Protein AF-0000000084546342 (afdb_homodimer)

Secondary structure (DSSP, 8-state):
----EE-TT-EE-TT-EE-TT-EE-TT-EE-TT-EE-TT-EE-SS-EE-TT-EE-TT-EE-TT-EE-SS-EE-TT-EE-S-SSSS-S-----EE-TT-EE-TT-EE-TT-EEPTT-EEPTT-EE-S-B-TTEEEEETTEEEEEEHHHHHHHHHHHHH-/----EE-TT-EE-TT-EE-TT-EE-TT-EE-TT-EE-TT-EE-SS-EE-TT-EE-TT-EE-TT-EE-SS-EE-TT-EE-S-SSSS-S-----EE-TT-EEPTT-EE-TT-EEPTT-EEPTT-EE-S-B-TTEEEEETTEEEEEEHHHHHHHHHHHHH-

Organism: NCBI:txid1582439

pLDDT: mean 97.15, std 5.55, range [47.78, 99.0]

Solvent-accessible surface area (backbone atoms only — not comparable to full-atom values): 14104 Å² total; per-residue (Å²): 132,86,50,51,48,69,38,88,58,36,44,73,40,56,74,54,46,74,40,49,52,18,39,37,27,47,52,20,37,36,29,37,45,21,39,35,32,35,46,21,40,35,34,35,46,22,41,37,27,34,51,18,38,38,32,36,45,18,36,40,40,46,51,22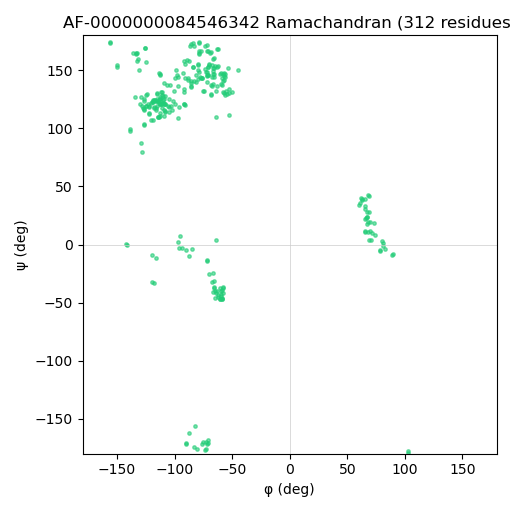,38,37,31,33,45,21,39,36,26,41,44,17,34,51,32,24,48,82,57,74,96,50,97,64,72,36,25,29,36,37,30,42,44,16,36,39,23,38,44,16,36,40,37,34,57,28,38,40,21,41,43,12,33,38,35,60,57,13,30,38,82,59,65,39,62,57,42,26,26,30,40,38,80,73,40,40,82,75,46,42,32,66,60,50,51,52,52,45,52,55,56,70,73,99,129,86,46,48,48,69,37,88,58,35,44,73,40,56,74,56,46,74,43,48,55,19,38,37,27,47,52,20,37,37,31,38,46,22,40,36,33,36,45,21,38,35,33,33,47,21,40,36,27,34,52,18,39,37,32,35,44,19,37,39,41,44,51,22,38,36,31,33,46,23,39,36,26,44,42,16,34,50,33,24,47,81,54,78,96,53,93,71,69,36,28,29,36,38,31,42,43,15,36,39,23,37,44,16,37,40,37,35,56,28,38,40,21,40,44,11,34,38,34,60,58,12,30,35,78,59,67,38,63,58,43,26,25,29,39,44,75,70,39,40,83,75,47,44,32,66,60,51,51,51,52,52,52,54,60,75,71,107

Radius of gyration: 19.4 Å; Cα contacts (8 Å, |Δi|>4): 1038; chains: 2; bounding box: 45×48×56 Å

Sequence (316 aa):
MITNFISEKAKIGQNVSIWHFTYIGDNVEIGNNVKIGSLVHIDYNVKIGENTKIEGSAYIPPLSKIGKNVFIGPAAVLTNDPYPMCDKMRGVTIEEGAIIGARAVIKAGVTIGKNSVVAMGAVVTRDVPENVVVMGMPATIRKTREEYDIKQKKWLESMITNFISEKAKIGQNVSIWHFTYIGDNVEIGNNVKIGSLVHIDYNVKIGENTKIEGSAYIPPLSKIGKNVFIGPAAVLTNDPYPMCDKMRGVTIEEGAIIGARAVIKAGVTIGKNSVVAMGAVVTRDVPENVVVMGMPATIRKTREEYDIKQKKWLES

Nearest PDB structures (foldseek):
  7s45-assembly1_A  TM=9.162E-01  e=2.908E-09  Helicobacter pullorum
  3fsb-assembly1_A  TM=6.267E-01  e=1.903E-09  Thermoanaerobacterium thermosaccharolyticum
  4ihf-assembly1_D  TM=7.955E-01  e=6.808E-07  Escherichia coli K-12
  3jqy-assembly1_A  TM=6.786E-01  e=4.333E-08  Escherichia coli
  4ihh-assembly2_E  TM=6.557E-01  e=2.489E-07  Escherichia coli K-12

InterPro domains:
  IPR001451 Hexapeptide repeat [PF00132] (10-42)
  IPR001451 Hexapeptide repeat [PF00132] (45-80)
  IPR001451 Hexapeptide repeat [PF14602] (92-126)
  IPR011004 Trimeric LpxA-like superfamily [SSF51161] (3-149)
  IPR018357 Hexapeptide transferase, conserved site [PS00101] (100-128)
  IPR050179 Transferase hexapeptide repeat [PTHR43300] (3-154)

Foldseek 3Di:
DQQEAADPQEAEEACEAAEGNEYHEHCEYAYACEYEEYLEYAYYQEYAEYPEYAYALEYFYHPEYHYYLEYHEYNEYEAFDQPPPPPHTAGEYEYALEYEEANEYEYHPEYEEHNEYEYHPEYDDHHHYHFFYWYDVPTDTDGGNVVVVVVVVVVVVD/DQQEAADPQEAEEACEAAEGNEYHEHCEYAYACEYAEYLEYAYYQEYAEYPEYAYHLEYFYHPEYHYYQEYHEYNEYEAFDQPPPDPHTAGEYEYAQEYEEANEYEHHPEYEEHNEYEYHNEYDDHHHYHFFYWHDVPTDTDGGNVVVVVVVVVVVVD

Structure (mmCIF, N/CA/C/O backbone):
data_AF-0000000084546342-model_v1
#
loop_
_entity.id
_entity.type
_entity.pdbx_description
1 polymer Acetyltransferase
#
loop_
_atom_site.group_PDB
_atom_site.id
_atom_site.type_symbol
_atom_site.label_atom_id
_atom_site.label_alt_id
_atom_site.label_comp_id
_atom_site.label_asym_id
_atom_site.label_entity_id
_atom_site.label_seq_id
_atom_site.pdbx_PDB_ins_code
_atom_site.Cartn_x
_atom_site.Cartn_y
_atom_site.Cartn_z
_atom_site.occupancy
_atom_site.B_iso_or_equiv
_atom_site.auth_seq_id
_atom_site.auth_comp_id
_atom_site.auth_asym_id
_atom_site.auth_atom_id
_atom_site.pdbx_PDB_model_num
ATOM 1 N N . MET A 1 1 ? 23.016 -11.469 -4.492 1 51.72 1 MET A N 1
ATOM 2 C CA . MET A 1 1 ? 22.328 -12.102 -3.371 1 51.72 1 MET A CA 1
ATOM 3 C C . MET A 1 1 ? 20.828 -12.234 -3.65 1 51.72 1 MET A C 1
ATOM 5 O O . MET A 1 1 ? 20.203 -11.289 -4.121 1 51.72 1 MET A O 1
ATOM 9 N N . ILE A 1 2 ? 20.328 -13.531 -3.891 1 64.56 2 ILE A N 1
ATOM 10 C CA . ILE A 1 2 ? 18.938 -13.789 -4.254 1 64.56 2 ILE A CA 1
ATOM 11 C C . ILE A 1 2 ? 18.031 -13.383 -3.105 1 64.56 2 ILE A C 1
ATOM 13 O O . ILE A 1 2 ? 18.172 -13.875 -1.984 1 64.56 2 ILE A O 1
ATOM 17 N N . THR A 1 3 ? 17.312 -12.312 -3.336 1 83.38 3 THR A N 1
ATOM 18 C CA . THR A 1 3 ? 16.484 -11.812 -2.242 1 83.38 3 THR A CA 1
ATOM 19 C C . THR A 1 3 ? 15.062 -12.344 -2.35 1 83.38 3 THR A C 1
ATOM 21 O O . THR A 1 3 ? 14.203 -12 -1.54 1 83.38 3 THR A O 1
ATOM 24 N N . ASN A 1 4 ? 14.883 -13.367 -3.424 1 92.56 4 ASN A N 1
ATOM 25 C CA . ASN A 1 4 ? 13.531 -13.875 -3.631 1 92.56 4 ASN A CA 1
ATOM 26 C C . ASN A 1 4 ? 13.477 -15.398 -3.537 1 92.56 4 ASN A C 1
ATOM 28 O O . ASN A 1 4 ? 14.508 -16.062 -3.678 1 92.56 4 ASN A O 1
ATOM 32 N N . PHE A 1 5 ? 12.336 -15.922 -3.246 1 96.38 5 PHE A N 1
ATOM 33 C CA . PHE A 1 5 ? 12.047 -17.328 -3.434 1 96.38 5 PHE A CA 1
ATOM 34 C C . PHE A 1 5 ? 11.086 -17.547 -4.594 1 96.38 5 PHE A C 1
ATOM 36 O O . PHE A 1 5 ? 9.969 -17.016 -4.582 1 96.38 5 PHE A O 1
ATOM 43 N N . ILE A 1 6 ? 11.516 -18.312 -5.602 1 97.56 6 ILE A N 1
ATOM 44 C CA . ILE A 1 6 ? 10.688 -18.656 -6.758 1 97.56 6 ILE A CA 1
ATOM 45 C C . ILE A 1 6 ? 10.688 -20.156 -6.961 1 97.56 6 ILE A C 1
ATOM 47 O O . ILE A 1 6 ? 11.727 -20.766 -7.223 1 97.56 6 ILE A O 1
ATOM 51 N N . SER A 1 7 ? 9.5 -20.734 -6.84 1 98.38 7 SER A N 1
ATOM 52 C CA . SER A 1 7 ? 9.391 -22.172 -7.012 1 98.38 7 SER A CA 1
ATOM 53 C C . SER A 1 7 ? 9.891 -22.609 -8.383 1 98.38 7 SER A C 1
ATOM 55 O O . SER A 1 7 ? 9.633 -21.938 -9.383 1 98.38 7 SER A O 1
ATOM 57 N N . GLU A 1 8 ? 10.469 -23.766 -8.461 1 98.25 8 GLU A N 1
ATOM 58 C CA . GLU A 1 8 ? 10.938 -24.328 -9.727 1 98.25 8 GLU A CA 1
ATOM 59 C C . GLU A 1 8 ? 9.773 -24.766 -10.602 1 98.25 8 GLU A C 1
ATOM 61 O O . GLU A 1 8 ? 9.938 -24.953 -11.805 1 98.25 8 GLU A O 1
ATOM 66 N N . LYS A 1 9 ? 8.641 -24.812 -9.977 1 98.75 9 LYS A N 1
ATOM 67 C CA . LYS A 1 9 ? 7.465 -25.281 -10.711 1 98.75 9 LYS A CA 1
ATOM 68 C C . LYS A 1 9 ? 6.664 -24.109 -11.273 1 98.75 9 LYS A C 1
ATOM 70 O O . LYS A 1 9 ? 5.645 -24.312 -11.945 1 98.75 9 LYS A O 1
ATOM 75 N N . ALA A 1 10 ? 7.105 -22.953 -10.969 1 98.69 10 ALA A N 1
ATOM 76 C CA . ALA A 1 10 ? 6.441 -21.766 -11.516 1 98.69 10 ALA A CA 1
ATOM 77 C C . ALA A 1 10 ? 6.809 -21.562 -12.977 1 98.69 10 ALA A C 1
ATOM 79 O O . ALA A 1 10 ? 7.918 -21.891 -13.398 1 98.69 10 ALA A O 1
ATOM 80 N N . LYS A 1 11 ? 5.871 -21.109 -13.789 1 98.88 11 LYS A N 1
ATOM 81 C CA . LYS A 1 11 ? 6.09 -20.734 -15.188 1 98.88 11 LYS A CA 1
ATOM 82 C C . LYS A 1 11 ? 6.09 -19.219 -15.352 1 98.88 11 LYS A C 1
ATOM 84 O O . LYS A 1 11 ? 5.062 -18.562 -15.156 1 98.88 11 LYS A O 1
ATOM 89 N N . ILE A 1 12 ? 7.137 -18.688 -15.797 1 98.62 12 ILE A N 1
ATOM 90 C CA . ILE A 1 12 ? 7.324 -17.234 -15.875 1 98.62 12 ILE A CA 1
ATOM 91 C C . ILE A 1 12 ? 7.445 -16.812 -17.344 1 98.62 12 ILE A C 1
ATOM 93 O O . ILE A 1 12 ? 8.281 -17.344 -18.078 1 98.62 12 ILE A O 1
ATOM 97 N N . GLY A 1 13 ? 6.641 -15.914 -17.734 1 98.81 13 GLY A N 1
ATOM 98 C CA . GLY A 1 13 ? 6.648 -15.422 -19.109 1 98.81 13 GLY A CA 1
ATOM 99 C C . GLY A 1 13 ? 7.852 -14.555 -19.422 1 98.81 13 GLY A C 1
ATOM 100 O O . GLY A 1 13 ? 8.805 -14.492 -18.641 1 98.81 13 GLY A O 1
ATOM 101 N N . GLN A 1 14 ? 7.805 -13.945 -20.609 1 98.81 14 GLN A N 1
ATOM 102 C CA . GLN A 1 14 ? 8.898 -13.109 -21.078 1 98.81 14 GLN A CA 1
ATOM 103 C C . GLN A 1 14 ? 8.844 -11.719 -20.438 1 98.81 14 GLN A C 1
ATOM 105 O O . GLN A 1 14 ? 7.758 -11.188 -20.203 1 98.81 14 GLN A O 1
ATOM 110 N N . ASN A 1 15 ? 9.969 -11.141 -20.109 1 98.75 15 ASN A N 1
ATOM 111 C CA . ASN A 1 15 ? 10.117 -9.766 -19.641 1 98.75 15 ASN A CA 1
ATOM 112 C C . ASN A 1 15 ? 9.391 -9.547 -18.328 1 98.75 15 ASN A C 1
ATOM 114 O O . ASN A 1 15 ? 8.672 -8.555 -18.156 1 98.75 15 ASN A O 1
ATOM 118 N N . VAL A 1 16 ? 9.461 -10.484 -17.5 1 98.75 16 VAL A N 1
ATOM 119 C CA . VAL A 1 16 ? 8.883 -10.367 -16.172 1 98.75 16 VAL A CA 1
ATOM 120 C C . VAL A 1 16 ? 9.93 -9.836 -15.188 1 98.75 16 VAL A C 1
ATOM 122 O O . VAL A 1 16 ? 11.086 -10.266 -15.211 1 98.75 16 VAL A O 1
ATOM 125 N N . SER A 1 17 ? 9.555 -8.82 -14.406 1 98.38 17 SER A N 1
ATOM 126 C CA . SER A 1 17 ? 10.422 -8.289 -13.359 1 98.38 17 SER A CA 1
ATOM 127 C C . SER A 1 17 ? 9.898 -8.656 -11.969 1 98.38 17 SER A C 1
ATOM 129 O O . SER A 1 17 ? 8.719 -8.43 -11.672 1 98.38 17 SER A O 1
ATOM 131 N N . ILE A 1 18 ? 10.695 -9.219 -11.133 1 97.69 18 ILE A N 1
ATOM 132 C CA . ILE A 1 18 ? 10.383 -9.586 -9.758 1 97.69 18 ILE A CA 1
ATOM 133 C C . ILE A 1 18 ? 11.391 -8.953 -8.805 1 97.69 18 ILE A C 1
ATOM 135 O O . ILE A 1 18 ? 12.578 -9.273 -8.852 1 97.69 18 ILE A O 1
ATOM 139 N N . TRP A 1 19 ? 10.844 -8.133 -7.941 1 97.19 19 TRP A N 1
ATOM 140 C CA . TRP A 1 19 ? 11.734 -7.379 -7.074 1 97.19 19 TRP A CA 1
ATOM 141 C C . TRP A 1 19 ? 12.07 -8.172 -5.816 1 97.19 19 TRP A C 1
ATOM 143 O O . TRP A 1 19 ? 11.938 -9.398 -5.793 1 97.19 19 TRP A O 1
ATOM 153 N N . HIS A 1 20 ? 12.547 -7.492 -4.801 1 95.69 20 HIS A N 1
ATOM 154 C CA . HIS A 1 20 ? 13.25 -8.125 -3.689 1 95.69 20 HIS A CA 1
ATOM 155 C C . HIS A 1 20 ? 12.273 -8.719 -2.686 1 95.69 20 HIS A C 1
ATOM 157 O O . HIS A 1 20 ? 11.195 -8.172 -2.463 1 95.69 20 HIS A O 1
ATOM 163 N N . PHE A 1 21 ? 12.68 -9.844 -2.092 1 96.94 21 PHE A N 1
ATOM 164 C CA . PHE A 1 21 ? 12.055 -10.484 -0.943 1 96.94 21 PHE A CA 1
ATOM 165 C C . PHE A 1 21 ? 10.656 -10.984 -1.298 1 96.94 21 PHE A C 1
ATOM 167 O O . PHE A 1 21 ? 9.75 -10.961 -0.46 1 96.94 21 PHE A O 1
ATOM 174 N N . THR A 1 22 ? 10.484 -11.375 -2.48 1 97.31 22 THR A N 1
ATOM 175 C CA . THR A 1 22 ? 9.195 -11.836 -2.994 1 97.31 22 THR A CA 1
ATOM 176 C C . THR A 1 22 ? 9.133 -13.359 -3.014 1 97.31 22 THR A C 1
ATOM 178 O O . THR A 1 22 ? 10.141 -14.023 -3.281 1 97.31 22 THR A O 1
ATOM 181 N N . TYR A 1 23 ? 7.98 -13.875 -2.715 1 98.44 23 TYR A N 1
ATOM 182 C CA . TYR A 1 23 ? 7.715 -15.312 -2.746 1 98.44 23 TYR A CA 1
ATOM 183 C C . TYR A 1 23 ? 6.773 -15.664 -3.891 1 98.44 23 TYR A C 1
ATOM 185 O O . TYR A 1 23 ? 5.684 -15.094 -4.004 1 98.44 23 TYR A O 1
ATOM 193 N N . ILE A 1 24 ? 7.156 -16.641 -4.746 1 98.69 24 ILE A N 1
ATOM 194 C CA . ILE A 1 24 ? 6.324 -17.219 -5.805 1 98.69 24 ILE A CA 1
ATOM 195 C C . ILE A 1 24 ? 6.246 -18.734 -5.641 1 98.69 24 ILE A C 1
ATOM 197 O O . ILE A 1 24 ? 7.258 -19.422 -5.762 1 98.69 24 ILE A O 1
ATOM 201 N N . GLY A 1 25 ? 5.086 -19.172 -5.453 1 98.75 25 GLY A N 1
ATOM 202 C CA . GLY A 1 25 ? 4.902 -20.562 -5.07 1 98.75 25 GLY A CA 1
ATOM 203 C C . GLY A 1 25 ? 4.746 -21.484 -6.262 1 98.75 25 GLY A C 1
ATOM 204 O O . GLY A 1 25 ? 4.938 -21.078 -7.406 1 98.75 25 GLY A O 1
ATOM 205 N N . ASP A 1 26 ? 4.387 -22.75 -5.98 1 98.81 26 ASP A N 1
ATOM 206 C CA . ASP A 1 26 ? 4.305 -23.828 -6.973 1 98.81 26 ASP A CA 1
ATOM 207 C C . ASP A 1 26 ? 3.158 -23.578 -7.949 1 98.81 26 ASP A C 1
ATOM 209 O O . ASP A 1 26 ? 2.072 -23.156 -7.551 1 98.81 26 ASP A O 1
ATOM 213 N N . ASN A 1 27 ? 3.426 -23.812 -9.203 1 98.81 27 ASN A N 1
ATOM 214 C CA . ASN A 1 27 ? 2.42 -23.859 -10.258 1 98.81 27 ASN A CA 1
ATOM 215 C C . ASN A 1 27 ? 1.789 -22.484 -10.477 1 98.81 27 ASN A C 1
ATOM 217 O O . ASN A 1 27 ? 0.608 -22.391 -10.82 1 98.81 27 ASN A O 1
ATOM 221 N N . VAL A 1 28 ? 2.504 -21.484 -10.086 1 98.88 28 VAL A N 1
ATOM 222 C CA . VAL A 1 28 ? 2.121 -20.141 -10.461 1 98.88 28 VAL A CA 1
ATOM 223 C C . VAL A 1 28 ? 2.449 -19.891 -11.938 1 98.88 28 VAL A C 1
ATOM 225 O O . VAL A 1 28 ? 3.512 -20.297 -12.414 1 98.88 28 VAL A O 1
ATOM 228 N N . GLU A 1 29 ? 1.549 -19.359 -12.688 1 98.94 29 GLU A N 1
ATOM 229 C CA . GLU A 1 29 ? 1.763 -18.969 -14.078 1 98.94 29 GLU A CA 1
ATOM 230 C C . GLU A 1 29 ? 1.715 -17.453 -14.234 1 98.94 29 GLU A C 1
ATOM 232 O O . GLU A 1 29 ? 0.695 -16.828 -13.938 1 98.94 29 GLU A O 1
ATOM 237 N N . ILE A 1 30 ? 2.752 -16.875 -14.711 1 98.94 30 ILE A N 1
ATOM 238 C CA . ILE A 1 30 ? 2.865 -15.438 -14.891 1 98.94 30 ILE A CA 1
ATOM 239 C C . ILE A 1 30 ? 3.049 -15.109 -16.375 1 98.94 30 ILE A C 1
ATOM 241 O O . ILE A 1 30 ? 3.973 -15.609 -17.016 1 98.94 30 ILE A O 1
ATOM 245 N N . GLY A 1 31 ? 2.203 -14.289 -16.891 1 98.94 31 GLY A N 1
ATOM 246 C CA . GLY A 1 31 ? 2.268 -13.906 -18.297 1 98.94 31 GLY A CA 1
ATOM 247 C C . GLY A 1 31 ? 3.408 -12.953 -18.594 1 98.94 31 GLY A C 1
ATOM 248 O O . GLY A 1 31 ? 4.215 -12.641 -17.719 1 98.94 31 GLY A O 1
ATOM 249 N N . ASN A 1 32 ? 3.43 -12.531 -19.906 1 98.88 32 ASN A N 1
ATOM 250 C CA . ASN A 1 32 ? 4.504 -11.656 -20.359 1 98.88 32 ASN A CA 1
ATOM 251 C C . ASN A 1 32 ? 4.379 -10.25 -19.781 1 98.88 32 ASN A C 1
ATOM 253 O O . ASN A 1 32 ? 3.27 -9.781 -19.516 1 98.88 32 ASN A O 1
ATOM 257 N N . ASN A 1 33 ? 5.488 -9.609 -19.516 1 98.88 33 ASN A N 1
ATOM 258 C CA . ASN A 1 33 ? 5.566 -8.188 -19.172 1 98.88 33 ASN 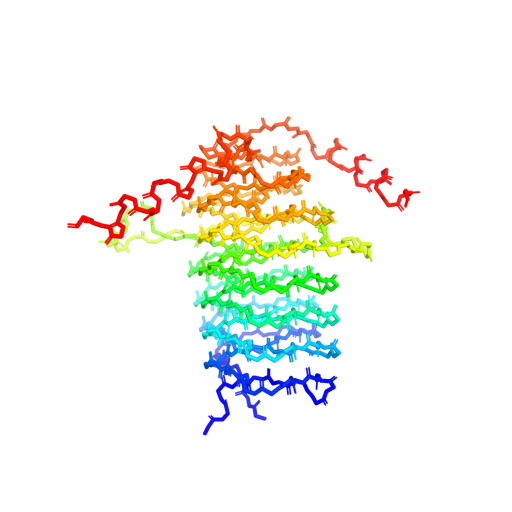A CA 1
ATOM 259 C C . ASN A 1 33 ? 4.914 -7.898 -17.828 1 98.88 33 ASN A C 1
ATOM 261 O O . ASN A 1 33 ? 4.285 -6.852 -17.656 1 98.88 33 ASN A O 1
ATOM 265 N N . VAL A 1 34 ? 4.914 -8.859 -16.969 1 98.88 34 VAL A N 1
ATOM 266 C CA . VAL A 1 34 ? 4.371 -8.656 -15.625 1 98.88 34 VAL A CA 1
ATOM 267 C C . VAL A 1 34 ? 5.453 -8.07 -14.719 1 98.88 34 VAL A C 1
ATOM 269 O O . VAL A 1 34 ? 6.621 -8.453 -14.805 1 98.88 34 VAL A O 1
ATOM 272 N N . LYS A 1 35 ? 5.137 -7.098 -13.914 1 98.69 35 LYS A N 1
ATOM 273 C CA . LYS A 1 35 ? 6.02 -6.516 -12.906 1 98.69 35 LYS A CA 1
ATOM 274 C C . LYS A 1 35 ? 5.52 -6.82 -11.492 1 98.69 35 LYS A C 1
ATOM 276 O O . LYS A 1 35 ? 4.371 -6.527 -11.156 1 98.69 35 LYS A O 1
ATOM 281 N N . ILE A 1 36 ? 6.367 -7.395 -10.68 1 98.75 36 ILE A N 1
ATOM 282 C CA . ILE A 1 36 ? 6.039 -7.746 -9.297 1 98.75 36 ILE A CA 1
ATOM 283 C C . ILE A 1 36 ? 6.984 -7.016 -8.344 1 98.75 36 ILE A C 1
ATOM 285 O O . ILE A 1 36 ? 8.203 -7.168 -8.43 1 98.75 36 ILE A O 1
ATOM 289 N N . GLY A 1 37 ? 6.406 -6.246 -7.445 1 98.12 37 GLY A N 1
ATOM 290 C CA . GLY A 1 37 ? 7.191 -5.438 -6.527 1 98.12 37 GLY A CA 1
ATOM 291 C C . GLY A 1 37 ? 7.82 -6.246 -5.41 1 98.12 37 GLY A C 1
ATOM 292 O O . GLY A 1 37 ? 7.848 -7.477 -5.465 1 98.12 37 GLY A O 1
ATOM 293 N N . SER A 1 38 ? 8.383 -5.551 -4.406 1 97.62 38 SER A N 1
ATOM 294 C CA . SER A 1 38 ? 9.062 -6.18 -3.281 1 97.62 38 SER A CA 1
ATOM 295 C C . SER A 1 38 ? 8.062 -6.699 -2.252 1 97.62 38 SER A C 1
ATOM 297 O O . SER A 1 38 ? 6.996 -6.113 -2.066 1 97.62 38 SER A O 1
ATOM 299 N N . LEU A 1 39 ? 8.492 -7.789 -1.605 1 98.06 39 LEU A N 1
ATOM 300 C CA . LEU A 1 39 ? 7.781 -8.305 -0.441 1 98.06 39 LEU A CA 1
ATOM 301 C C . LEU A 1 39 ? 6.395 -8.805 -0.827 1 98.06 39 LEU A C 1
ATOM 303 O O . LEU A 1 39 ? 5.477 -8.805 -0.002 1 98.06 39 LEU A O 1
ATOM 307 N N . VAL A 1 40 ? 6.195 -9.133 -2.07 1 98.69 40 VAL A N 1
ATOM 308 C CA . VAL A 1 40 ? 4.93 -9.703 -2.527 1 98.69 40 VAL A CA 1
ATOM 309 C C . VAL A 1 40 ? 4.898 -11.195 -2.234 1 98.69 40 VAL A C 1
ATOM 311 O O . VAL A 1 40 ? 5.922 -11.883 -2.352 1 98.69 40 VAL A O 1
ATOM 314 N N . HIS A 1 41 ? 3.773 -11.664 -1.813 1 98.94 41 HIS A N 1
ATOM 315 C CA . HIS A 1 41 ? 3.539 -13.086 -1.641 1 98.94 41 HIS A CA 1
ATOM 316 C C . HIS A 1 41 ? 2.508 -13.602 -2.641 1 98.94 41 HIS A C 1
ATOM 318 O O . HIS A 1 41 ? 1.337 -13.227 -2.582 1 98.94 41 HIS A O 1
ATOM 324 N N . ILE A 1 42 ? 2.9 -14.445 -3.576 1 98.88 42 ILE A N 1
ATOM 325 C CA . ILE A 1 42 ? 2.023 -15.141 -4.508 1 98.88 42 ILE A CA 1
ATOM 326 C C . ILE A 1 42 ? 2.059 -16.641 -4.227 1 98.88 42 ILE A C 1
ATOM 328 O O . ILE A 1 42 ? 3.059 -17.312 -4.504 1 98.88 42 ILE A O 1
ATOM 332 N N . ASP A 1 43 ? 1.005 -17.125 -3.727 1 98.69 43 ASP A N 1
ATOM 333 C CA . ASP A 1 43 ? 0.977 -18.516 -3.295 1 98.69 43 ASP A CA 1
ATOM 334 C C . ASP A 1 43 ? 0.758 -19.453 -4.48 1 98.69 43 ASP A C 1
ATOM 336 O O . ASP A 1 43 ? 0.773 -19.031 -5.633 1 98.69 43 ASP A O 1
ATOM 340 N N . TYR A 1 44 ? 0.62 -20.75 -4.246 1 98.56 44 TYR A N 1
ATOM 341 C CA . TYR A 1 44 ? 0.602 -21.75 -5.305 1 98.56 44 TYR A CA 1
ATOM 342 C C . TYR A 1 44 ? -0.679 -21.656 -6.125 1 98.56 44 TYR A C 1
ATOM 344 O O . TYR A 1 44 ? -1.696 -21.156 -5.645 1 98.56 44 TYR A O 1
ATOM 352 N N . ASN A 1 45 ? -0.63 -22.094 -7.348 1 98.75 45 ASN A N 1
ATOM 353 C CA . ASN A 1 45 ? -1.769 -22.25 -8.242 1 98.75 45 ASN A CA 1
ATOM 354 C C . ASN A 1 45 ? -2.453 -20.922 -8.539 1 98.75 45 ASN A C 1
ATOM 356 O O . ASN A 1 45 ? -3.682 -20.844 -8.539 1 98.75 45 ASN A O 1
ATOM 360 N N . VAL A 1 46 ? -1.703 -19.891 -8.688 1 98.88 46 VAL A N 1
ATOM 361 C CA . VAL A 1 46 ? -2.188 -18.562 -9.078 1 98.88 46 VAL A CA 1
ATOM 362 C C . VAL A 1 46 ? -1.854 -18.297 -10.547 1 98.88 46 VAL A C 1
ATOM 364 O O . VAL A 1 46 ? -0.777 -18.672 -11.016 1 98.88 46 VAL A O 1
ATOM 367 N N . LYS A 1 47 ? -2.73 -17.766 -11.281 1 98.94 47 LYS A N 1
ATOM 368 C CA . LYS A 1 47 ? -2.504 -17.328 -12.656 1 98.94 47 LYS A CA 1
ATOM 369 C C . LYS A 1 47 ? -2.555 -15.812 -12.766 1 98.94 47 LYS A C 1
ATOM 371 O O . LYS A 1 47 ? -3.498 -15.18 -12.281 1 98.94 47 LYS A O 1
ATOM 376 N N . ILE A 1 48 ? -1.591 -15.234 -13.406 1 98.94 48 ILE A N 1
ATOM 377 C CA . ILE A 1 48 ? -1.494 -13.789 -13.594 1 98.94 48 ILE A CA 1
ATOM 378 C C . ILE A 1 48 ? -1.337 -13.477 -15.086 1 98.94 48 ILE A C 1
ATOM 380 O O . ILE A 1 48 ? -0.404 -13.953 -15.727 1 98.94 48 ILE A O 1
ATOM 384 N N . GLY A 1 49 ? -2.18 -12.664 -15.594 1 98.94 49 GLY A N 1
ATOM 385 C CA . GLY A 1 49 ? -2.166 -12.328 -17.016 1 98.94 49 GLY A CA 1
ATOM 386 C C . GLY A 1 49 ? -1.1 -11.312 -17.375 1 98.94 49 GLY A C 1
ATOM 387 O O . GLY A 1 49 ? -0.556 -10.633 -16.5 1 98.94 49 GLY A O 1
ATOM 388 N N . GLU A 1 50 ? -0.865 -11.188 -18.688 1 98.88 50 GLU A N 1
ATOM 389 C CA . GLU A 1 50 ? 0.207 -10.344 -19.203 1 98.88 50 GLU A CA 1
ATOM 390 C C . GLU A 1 50 ? -0.05 -8.867 -18.891 1 98.88 50 GLU A C 1
ATOM 392 O O . GLU A 1 50 ? -1.198 -8.461 -18.719 1 98.88 50 GLU A O 1
ATOM 397 N N . ASN A 1 51 ? 1.013 -8.102 -18.797 1 98.81 51 ASN A N 1
ATOM 398 C CA . ASN A 1 51 ? 1.002 -6.648 -18.641 1 98.81 51 ASN A CA 1
ATOM 399 C C . ASN A 1 51 ? 0.427 -6.234 -17.281 1 98.81 51 ASN A C 1
ATOM 401 O O . ASN A 1 51 ? -0.033 -5.102 -17.125 1 98.81 51 ASN A O 1
ATOM 405 N N . THR A 1 52 ? 0.371 -7.113 -16.375 1 98.81 52 THR A N 1
ATOM 406 C CA . THR A 1 52 ? -0.158 -6.844 -15.039 1 98.81 52 THR A CA 1
ATOM 407 C C . THR A 1 52 ? 0.943 -6.34 -14.117 1 98.81 52 THR A C 1
ATOM 409 O O . THR A 1 52 ? 2.105 -6.727 -14.25 1 98.81 52 THR A O 1
ATOM 412 N N . LYS A 1 53 ? 0.566 -5.391 -13.289 1 98.81 53 LYS A N 1
ATOM 413 C CA . LYS A 1 53 ? 1.481 -4.855 -12.281 1 98.81 53 LYS A CA 1
ATOM 414 C C . LYS A 1 53 ? 0.976 -5.133 -10.875 1 98.81 53 LYS A C 1
ATOM 416 O O . LYS A 1 53 ? -0.155 -4.777 -10.531 1 98.81 53 LYS A O 1
ATOM 421 N N . ILE A 1 54 ? 1.824 -5.793 -10.047 1 98.88 54 ILE A N 1
ATOM 422 C CA . ILE A 1 54 ? 1.521 -6.062 -8.641 1 98.88 54 ILE A CA 1
ATOM 423 C C . ILE A 1 54 ? 2.516 -5.328 -7.746 1 98.88 54 ILE A C 1
ATOM 425 O O . ILE A 1 54 ? 3.713 -5.625 -7.762 1 98.88 54 ILE A O 1
ATOM 429 N N . GLU A 1 55 ? 2.025 -4.43 -6.961 1 98.56 55 GLU A N 1
ATOM 430 C CA . GLU A 1 55 ? 2.893 -3.555 -6.176 1 98.56 55 GLU A CA 1
ATOM 431 C C . GLU A 1 55 ? 3.281 -4.207 -4.855 1 98.56 55 GLU A C 1
ATOM 433 O O . GLU A 1 55 ? 2.771 -5.277 -4.512 1 98.56 55 GLU A O 1
ATOM 438 N N . GLY A 1 56 ? 4.191 -3.555 -4.16 1 98.44 56 GLY A N 1
ATOM 439 C CA . GLY A 1 56 ? 4.879 -4.117 -3.01 1 98.44 56 GLY A CA 1
ATOM 440 C C . GLY A 1 56 ? 3.938 -4.57 -1.912 1 98.44 56 GLY A C 1
ATOM 441 O O . GLY A 1 56 ? 2.936 -3.91 -1.634 1 98.44 56 GLY A O 1
ATOM 442 N N . SER A 1 57 ? 4.309 -5.738 -1.282 1 98.69 57 SER A N 1
ATOM 443 C CA . SER A 1 57 ? 3.705 -6.258 -0.059 1 98.69 57 SER A CA 1
ATOM 444 C C . SER A 1 57 ? 2.293 -6.773 -0.314 1 98.69 57 SER A C 1
ATOM 446 O O . SER A 1 57 ? 1.535 -7.016 0.627 1 98.69 57 SER A O 1
ATOM 448 N N . ALA A 1 58 ? 1.856 -6.887 -1.556 1 98.88 58 ALA A N 1
ATOM 449 C CA . ALA A 1 58 ? 0.564 -7.5 -1.847 1 98.88 58 ALA A CA 1
ATOM 450 C C . ALA A 1 58 ? 0.574 -8.984 -1.502 1 98.88 58 ALA A C 1
ATOM 452 O O . ALA A 1 58 ? 1.631 -9.625 -1.503 1 98.88 58 ALA A O 1
ATOM 453 N N . TYR A 1 59 ? -0.594 -9.484 -1.168 1 98.94 59 TYR A N 1
ATOM 454 C CA . TYR A 1 59 ? -0.757 -10.898 -0.846 1 98.94 59 TYR A CA 1
ATOM 455 C C . TYR A 1 59 ? -1.797 -11.547 -1.75 1 98.94 59 TYR A C 1
ATOM 457 O O . TYR A 1 59 ? -2.965 -11.148 -1.747 1 98.94 59 TYR A O 1
ATOM 465 N N . ILE A 1 60 ? -1.393 -12.586 -2.496 1 98.94 60 ILE A N 1
ATOM 466 C CA . ILE A 1 60 ? -2.258 -13.312 -3.422 1 98.94 60 ILE A CA 1
ATOM 467 C C . ILE A 1 60 ? -2.328 -14.781 -3.021 1 98.94 60 ILE A C 1
ATOM 469 O O . ILE A 1 60 ? -1.376 -15.539 -3.238 1 98.94 60 ILE A O 1
ATOM 473 N N . PRO A 1 61 ? -3.424 -15.227 -2.479 1 98.38 61 PRO A N 1
ATOM 474 C CA . PRO A 1 61 ? -3.549 -16.594 -1.982 1 98.38 61 PRO A CA 1
ATOM 475 C C . PRO A 1 61 ? -3.783 -17.609 -3.102 1 98.38 61 PRO A C 1
ATOM 477 O O . PRO A 1 61 ? -3.998 -17.234 -4.254 1 98.38 61 PRO A O 1
ATOM 480 N N . PRO A 1 62 ? -3.771 -18.875 -2.73 1 98 62 PRO A N 1
ATOM 481 C CA . PRO A 1 62 ? -3.945 -19.922 -3.736 1 98 62 PRO A CA 1
ATOM 482 C C . PRO A 1 62 ? -5.25 -19.781 -4.516 1 98 62 PRO A C 1
ATOM 484 O O . PRO A 1 62 ? -6.262 -19.344 -3.959 1 98 62 PRO A O 1
ATOM 487 N N . LEU A 1 63 ? -5.164 -20.156 -5.809 1 98.06 63 LEU A N 1
ATOM 488 C CA . LEU A 1 63 ? -6.312 -20.359 -6.684 1 98.06 63 LEU A CA 1
ATOM 489 C C . LEU A 1 63 ? -6.812 -19.016 -7.23 1 98.06 63 LEU A C 1
ATOM 491 O O . LEU A 1 63 ? -7.809 -18.984 -7.957 1 98.06 63 LEU A O 1
ATOM 495 N N . SER A 1 64 ? -6.199 -17.938 -6.906 1 98.81 64 SER A N 1
ATOM 496 C CA . SER A 1 64 ? -6.555 -16.641 -7.453 1 98.81 64 SER A CA 1
ATOM 497 C C . SER A 1 64 ? -6.281 -16.578 -8.953 1 98.81 64 SER A C 1
ATOM 499 O O . SER A 1 64 ? -5.336 -17.203 -9.445 1 98.81 64 SER A O 1
ATOM 501 N N . LYS A 1 65 ? -7.113 -15.891 -9.648 1 98.94 65 LYS A N 1
ATOM 502 C CA . LYS A 1 65 ? -6.969 -15.625 -11.078 1 98.94 65 LYS A CA 1
ATOM 503 C C . LYS A 1 65 ? -6.949 -14.133 -11.367 1 98.94 65 LYS A C 1
ATOM 505 O O . LYS A 1 65 ? -7.965 -13.445 -11.211 1 98.94 65 LYS A O 1
ATOM 510 N N . ILE A 1 66 ? -5.871 -13.672 -11.805 1 98.94 66 ILE A N 1
ATOM 511 C CA . ILE A 1 66 ? -5.688 -12.266 -12.125 1 98.94 66 ILE A CA 1
ATOM 512 C C . ILE A 1 66 ? -5.566 -12.094 -13.641 1 98.94 66 ILE A C 1
ATOM 514 O O . ILE A 1 66 ? -4.699 -12.703 -14.273 1 98.94 66 ILE A O 1
ATOM 518 N N . GLY A 1 67 ? -6.414 -11.328 -14.227 1 98.88 67 GLY A N 1
ATOM 519 C CA . GLY A 1 67 ? -6.453 -11.133 -15.664 1 98.88 67 GLY A CA 1
ATOM 520 C C . GLY A 1 67 ? -5.301 -10.289 -16.188 1 98.88 67 GLY A C 1
ATOM 521 O O . GLY A 1 67 ? -4.305 -10.094 -15.484 1 98.88 67 GLY A O 1
ATOM 522 N N . LYS A 1 68 ? -5.387 -9.898 -17.484 1 98.88 68 LYS A N 1
ATOM 523 C CA . LYS A 1 68 ? -4.367 -9.078 -18.125 1 98.88 68 LYS A CA 1
ATOM 524 C C . LYS A 1 68 ? -4.598 -7.598 -17.828 1 98.88 68 LYS A C 1
ATOM 526 O O . LYS A 1 68 ? -5.73 -7.172 -17.594 1 98.88 68 LYS A O 1
ATOM 531 N N . ASN A 1 69 ? -3.49 -6.84 -17.859 1 98.75 69 ASN A N 1
ATOM 532 C CA . ASN A 1 69 ? -3.555 -5.391 -17.734 1 98.75 69 ASN A CA 1
ATOM 533 C C . ASN A 1 69 ? -4.172 -4.977 -16.406 1 98.75 69 ASN A C 1
ATOM 535 O O . ASN A 1 69 ? -4.945 -4.016 -16.344 1 98.75 69 ASN A O 1
ATOM 539 N N . VAL A 1 70 ? -3.928 -5.723 -15.383 1 98.88 70 VAL A N 1
ATOM 540 C CA . VAL A 1 70 ? -4.465 -5.453 -14.047 1 98.88 70 VAL A CA 1
ATOM 541 C C . VAL A 1 70 ? -3.424 -4.711 -13.211 1 98.88 70 VAL A C 1
ATOM 543 O O . VAL A 1 70 ? -2.219 -4.891 -13.406 1 98.88 70 VAL A O 1
ATOM 546 N N . PHE A 1 71 ? -3.9 -3.867 -12.43 1 98.88 71 PHE A N 1
ATOM 547 C CA . PHE A 1 71 ? -3.064 -3.236 -11.414 1 98.88 71 PHE A CA 1
ATOM 548 C C . PHE A 1 71 ? -3.498 -3.66 -10.016 1 98.88 71 PHE A C 1
ATOM 550 O O . PHE A 1 71 ? -4.676 -3.553 -9.664 1 98.88 71 PHE A O 1
ATOM 557 N N . ILE A 1 72 ? -2.594 -4.148 -9.211 1 98.94 72 ILE A N 1
ATOM 558 C CA . ILE A 1 72 ? -2.816 -4.418 -7.793 1 98.94 72 ILE A CA 1
ATOM 559 C C . ILE A 1 72 ? -1.918 -3.52 -6.945 1 98.94 72 ILE A C 1
ATOM 561 O O . ILE A 1 72 ? -0.691 -3.641 -6.984 1 98.94 72 ILE A O 1
ATOM 565 N N . GLY A 1 73 ? -2.537 -2.66 -6.188 1 98.81 73 GLY A N 1
ATOM 566 C CA . GLY A 1 73 ? -1.802 -1.652 -5.441 1 98.81 73 GLY A CA 1
ATOM 567 C C . GLY A 1 73 ? -1.036 -2.225 -4.262 1 98.81 73 GLY A C 1
ATOM 568 O O . GLY A 1 73 ? -1.187 -3.402 -3.932 1 98.81 73 GLY A O 1
ATOM 569 N N . PRO A 1 74 ? -0.198 -1.358 -3.633 1 98.81 74 PRO A N 1
ATOM 570 C CA . PRO A 1 74 ? 0.645 -1.848 -2.539 1 98.81 74 PRO A CA 1
ATOM 571 C C . PRO A 1 74 ? -0.168 -2.35 -1.348 1 98.81 74 PRO A C 1
ATOM 573 O O . PRO A 1 74 ? -1.187 -1.748 -0.994 1 98.81 74 PRO A O 1
ATOM 576 N N . ALA A 1 75 ? 0.276 -3.537 -0.798 1 98.88 75 ALA A N 1
ATOM 577 C CA . ALA A 1 75 ? -0.226 -4.117 0.444 1 98.88 75 ALA A CA 1
ATOM 578 C C . ALA A 1 75 ? -1.688 -4.527 0.305 1 98.88 75 ALA A C 1
ATOM 580 O O . ALA A 1 75 ? -2.385 -4.723 1.305 1 98.88 75 ALA A O 1
ATOM 581 N N . ALA A 1 76 ? -2.281 -4.531 -0.951 1 98.94 76 ALA A N 1
ATOM 582 C CA . ALA A 1 76 ? -3.59 -5.148 -1.14 1 98.94 76 ALA A CA 1
ATOM 583 C C . ALA A 1 76 ? -3.555 -6.629 -0.773 1 98.94 76 ALA A C 1
ATOM 585 O O . ALA A 1 76 ? -2.535 -7.301 -0.961 1 98.94 76 ALA A O 1
ATOM 586 N N . VAL A 1 77 ? -4.691 -7.109 -0.264 1 98.94 77 VAL A N 1
ATOM 587 C CA . VAL A 1 77 ? -4.766 -8.492 0.19 1 98.94 77 VAL A CA 1
ATOM 588 C C . VAL A 1 77 ? -5.996 -9.172 -0.408 1 98.94 77 VAL A C 1
ATOM 590 O O . VAL A 1 77 ? -7.121 -8.703 -0.223 1 98.94 77 VAL A O 1
ATOM 593 N N . LEU A 1 78 ? -5.801 -10.227 -1.142 1 98.88 78 LEU A N 1
ATOM 594 C CA . LEU A 1 78 ? -6.887 -11.133 -1.509 1 98.88 78 LEU A CA 1
ATOM 595 C C . LEU A 1 78 ? -7.016 -12.266 -0.498 1 98.88 78 LEU A C 1
ATOM 597 O O . LEU A 1 78 ? -6.082 -12.539 0.259 1 98.88 78 LEU A O 1
ATOM 601 N N . THR A 1 79 ? -8.195 -12.898 -0.414 1 97.94 79 THR A N 1
ATOM 602 C CA . THR A 1 79 ? -8.398 -14.031 0.473 1 97.94 79 THR A CA 1
ATOM 603 C C . THR A 1 79 ? -8.93 -15.234 -0.304 1 97.94 79 THR A C 1
ATOM 605 O O . THR A 1 79 ? -9.258 -15.117 -1.488 1 97.94 79 THR A O 1
ATOM 608 N N . ASN A 1 80 ? -8.938 -16.406 0.378 1 97 80 ASN A N 1
ATOM 609 C CA . ASN A 1 80 ? -9.383 -17.578 -0.366 1 97 80 ASN A CA 1
ATOM 610 C C . ASN A 1 80 ? -10.203 -18.516 0.51 1 97 80 ASN A C 1
ATOM 612 O O . ASN A 1 80 ? -10.578 -19.594 0.076 1 97 80 ASN A O 1
ATOM 616 N N . ASP A 1 81 ? -10.406 -18.156 1.787 1 94.44 81 ASP A N 1
ATOM 617 C CA . ASP A 1 81 ? -11.242 -18.906 2.723 1 94.44 81 ASP A CA 1
ATOM 618 C C . ASP A 1 81 ? -12.289 -18 3.367 1 94.44 81 ASP A C 1
ATOM 620 O O . ASP A 1 81 ? -11.984 -17.25 4.305 1 94.44 81 ASP A O 1
ATOM 624 N N . PRO A 1 82 ? -13.523 -18.125 2.889 1 88.44 82 PRO A N 1
ATOM 625 C CA . PRO A 1 82 ? -14.539 -17.234 3.453 1 88.44 82 PRO A CA 1
ATOM 626 C C . PRO A 1 82 ? -14.883 -17.578 4.902 1 88.44 82 PRO A C 1
ATOM 628 O O . PRO A 1 82 ? -15.414 -16.734 5.629 1 88.44 82 PRO A O 1
ATOM 631 N N . TYR A 1 83 ? -14.672 -18.812 5.242 1 92.88 83 TYR A N 1
ATOM 632 C CA . TYR A 1 83 ? -14.828 -19.297 6.613 1 92.88 83 TYR A CA 1
ATOM 633 C C . TYR A 1 83 ? -13.586 -20.047 7.074 1 92.88 83 TYR A C 1
ATOM 635 O O . TYR A 1 83 ? -13.547 -21.266 7.043 1 92.88 83 TYR A O 1
ATOM 643 N N . PRO A 1 84 ? -12.617 -19.297 7.453 1 89.94 84 PRO A N 1
ATOM 644 C CA . PRO A 1 84 ? -11.312 -19.891 7.746 1 89.94 84 PRO A CA 1
ATOM 645 C C . PRO A 1 84 ? -11.43 -21.156 8.594 1 89.94 84 PRO A C 1
ATOM 647 O O . PRO A 1 84 ? -12.281 -21.234 9.484 1 89.94 84 PRO A O 1
ATOM 650 N N . MET A 1 85 ? -10.453 -21.953 8.328 1 87.5 85 MET A N 1
ATOM 651 C CA . MET A 1 85 ? -10.289 -23.281 8.914 1 87.5 85 MET A CA 1
ATOM 652 C C . MET A 1 85 ? -11.352 -24.25 8.391 1 87.5 85 MET A C 1
ATOM 654 O O . MET A 1 85 ? -11.703 -25.219 9.062 1 87.5 85 MET A O 1
ATOM 658 N N . CYS A 1 86 ? -11.867 -23.656 7.164 1 78.5 86 CYS A N 1
ATOM 659 C CA . CYS A 1 86 ? -12.688 -24.609 6.422 1 78.5 86 CYS A CA 1
ATOM 660 C C . CYS A 1 86 ? -11.898 -25.234 5.277 1 78.5 86 CYS A C 1
ATOM 662 O O . CYS A 1 86 ? -10.891 -24.688 4.836 1 78.5 86 CYS A O 1
ATOM 664 N N . ASP A 1 87 ? -11.766 -26.469 4.926 1 79.12 87 ASP A N 1
ATOM 665 C CA . ASP A 1 87 ? -11.008 -27.219 3.926 1 79.12 87 ASP A CA 1
ATOM 666 C C . ASP A 1 87 ? -11.438 -26.844 2.512 1 79.12 87 ASP A C 1
ATOM 668 O O . ASP A 1 87 ? -10.898 -27.359 1.532 1 79.12 87 ASP A O 1
ATOM 672 N N . LYS A 1 88 ? -12.367 -25.828 2.469 1 90.12 88 LYS A N 1
ATOM 673 C CA . LYS A 1 88 ? -12.852 -25.453 1.142 1 90.12 88 LYS A CA 1
ATOM 674 C C . LYS A 1 88 ? -12.398 -24.047 0.766 1 90.12 88 LYS A C 1
ATOM 676 O O . LYS A 1 88 ? -12.891 -23.062 1.318 1 90.12 88 LYS A O 1
ATOM 681 N N . MET A 1 89 ? -11.516 -23.969 -0.194 1 94.81 89 MET A N 1
ATOM 682 C CA . MET A 1 89 ? -10.938 -22.688 -0.598 1 94.81 89 MET A CA 1
ATOM 683 C C . MET A 1 89 ? -11.453 -22.266 -1.968 1 94.81 89 MET A C 1
ATOM 685 O O . MET A 1 89 ? -11.727 -23.109 -2.82 1 94.81 89 MET A O 1
ATOM 689 N N . ARG A 1 90 ? -11.734 -20.984 -2.08 1 95.94 90 ARG A N 1
ATOM 690 C CA . ARG A 1 90 ? -12.086 -20.359 -3.352 1 95.94 90 ARG A CA 1
ATOM 691 C C . ARG A 1 90 ? -11.242 -19.125 -3.609 1 95.94 90 ARG A C 1
ATOM 693 O O . ARG A 1 90 ? -11.242 -18.188 -2.801 1 95.94 90 ARG A O 1
ATOM 700 N N . GLY A 1 91 ? -10.609 -19.062 -4.742 1 97.62 91 GLY A N 1
ATOM 701 C CA . GLY A 1 91 ? -9.773 -17.906 -5.07 1 97.62 91 GLY A CA 1
ATOM 702 C C . GLY A 1 91 ? -10.578 -16.703 -5.527 1 97.62 91 GLY A C 1
ATOM 703 O O . GLY A 1 91 ? -11.766 -16.812 -5.82 1 97.62 91 GLY A O 1
ATOM 704 N N . VAL A 1 92 ? -9.992 -15.562 -5.527 1 98.75 92 VAL A N 1
ATOM 705 C CA . VAL A 1 92 ? -10.531 -14.312 -6.055 1 98.75 92 VAL A CA 1
ATOM 706 C C . VAL A 1 92 ? -10.242 -14.211 -7.551 1 98.75 92 VAL A C 1
ATOM 708 O O . VAL A 1 92 ? -9.172 -14.633 -8.008 1 98.75 92 VAL A O 1
ATOM 711 N N . THR A 1 93 ? -11.188 -13.719 -8.281 1 98.94 93 THR A N 1
ATOM 712 C CA . THR A 1 93 ? -10.977 -13.438 -9.695 1 98.94 93 THR A CA 1
ATOM 713 C C . THR A 1 93 ? -10.953 -11.93 -9.953 1 98.94 93 THR A C 1
ATOM 715 O O . THR A 1 93 ? -11.891 -11.219 -9.586 1 98.94 93 THR A O 1
ATOM 718 N N . ILE A 1 94 ? -9.875 -11.43 -10.5 1 99 94 ILE A N 1
ATOM 719 C CA . ILE A 1 94 ? -9.75 -10.047 -10.953 1 99 94 ILE A CA 1
ATOM 720 C C . ILE A 1 94 ? -9.711 -10 -12.477 1 99 94 ILE A C 1
ATOM 722 O O . ILE A 1 94 ? -8.758 -10.5 -13.094 1 99 94 ILE A O 1
ATOM 726 N N . GLU A 1 95 ? -10.695 -9.391 -13.086 1 98.94 95 GLU A N 1
ATOM 727 C CA . GLU A 1 95 ? -10.805 -9.43 -14.539 1 98.94 95 GLU A CA 1
ATOM 728 C C . GLU A 1 95 ? -9.953 -8.352 -15.195 1 98.94 95 GLU A C 1
ATOM 730 O O . GLU A 1 95 ? -9.422 -7.473 -14.508 1 98.94 95 GLU A O 1
ATOM 735 N N . GLU A 1 96 ? -9.922 -8.453 -16.484 1 98.88 96 GLU A N 1
ATOM 736 C CA . GLU A 1 96 ? -9.023 -7.648 -17.312 1 98.88 96 GLU A CA 1
ATOM 737 C C . GLU A 1 96 ? -9.219 -6.16 -17.047 1 98.88 96 GLU A C 1
ATOM 739 O O . GLU A 1 96 ? -10.344 -5.672 -16.984 1 98.88 96 GLU A O 1
ATOM 744 N N . GLY A 1 97 ? -8.109 -5.492 -16.859 1 98.69 97 GLY A N 1
ATOM 745 C CA . GLY A 1 97 ? -8.117 -4.039 -16.797 1 98.69 97 GLY A CA 1
ATOM 746 C C . GLY A 1 97 ? -8.539 -3.5 -15.438 1 98.69 97 GLY A C 1
ATOM 747 O O . GLY A 1 97 ? -8.602 -2.285 -15.242 1 98.69 97 GLY A O 1
ATOM 748 N N . ALA A 1 98 ? -8.867 -4.324 -14.508 1 98.94 98 ALA A N 1
ATOM 749 C CA . ALA A 1 98 ? -9.305 -3.873 -13.188 1 98.94 98 ALA A CA 1
ATOM 750 C C . ALA A 1 98 ? -8.148 -3.279 -12.398 1 98.94 98 ALA A C 1
ATOM 752 O O . ALA A 1 98 ? -6.984 -3.619 -12.633 1 98.94 98 ALA A O 1
ATOM 753 N N . ILE A 1 99 ? -8.469 -2.375 -11.492 1 98.88 99 ILE A N 1
ATOM 754 C CA . ILE A 1 99 ? -7.523 -1.726 -10.594 1 98.88 99 ILE A CA 1
ATOM 755 C C . ILE A 1 99 ? -7.91 -2.01 -9.141 1 98.88 99 ILE A C 1
ATOM 757 O O . ILE A 1 99 ? -9.047 -1.752 -8.734 1 98.88 99 ILE A O 1
ATOM 761 N N . ILE A 1 100 ? -6.992 -2.602 -8.391 1 98.94 100 ILE A N 1
ATOM 762 C CA . ILE A 1 100 ? -7.172 -2.811 -6.961 1 98.94 100 ILE A CA 1
ATOM 763 C C . ILE A 1 100 ? -6.316 -1.815 -6.184 1 98.94 100 ILE A C 1
ATOM 765 O O . ILE A 1 100 ? -5.086 -1.861 -6.25 1 98.94 100 ILE A O 1
ATOM 769 N N . GLY A 1 101 ? -6.961 -0.915 -5.473 1 98.81 101 GLY A N 1
ATOM 770 C CA . GLY A 1 101 ? -6.262 0.145 -4.762 1 98.81 101 GLY A CA 1
ATOM 771 C C . GLY A 1 101 ? -5.438 -0.363 -3.596 1 98.81 101 GLY A C 1
ATOM 772 O O . GLY A 1 101 ? -5.609 -1.502 -3.156 1 98.81 101 GLY A O 1
ATOM 773 N N . ALA A 1 102 ? -4.562 0.521 -3.105 1 98.75 102 ALA A N 1
ATOM 774 C CA . ALA A 1 102 ? -3.66 0.194 -2.002 1 98.75 102 ALA A CA 1
ATOM 775 C C . ALA A 1 102 ? -4.441 -0.264 -0.773 1 98.75 102 ALA A C 1
ATOM 777 O O . ALA A 1 102 ? -5.445 0.352 -0.402 1 98.75 102 ALA A O 1
ATOM 778 N N . ARG A 1 103 ? -3.977 -1.47 -0.209 1 98.56 103 ARG A N 1
ATOM 779 C CA . ARG A 1 103 ? -4.449 -2.018 1.058 1 98.56 103 ARG A CA 1
ATOM 780 C C . ARG A 1 103 ? -5.918 -2.416 0.969 1 98.56 103 ARG A C 1
ATOM 782 O O . ARG A 1 103 ? -6.598 -2.529 1.99 1 98.56 103 ARG A O 1
ATOM 789 N N . ALA A 1 104 ? -6.492 -2.461 -0.189 1 98.88 104 ALA A N 1
ATOM 790 C CA . ALA A 1 104 ? -7.828 -3.039 -0.325 1 98.88 104 ALA A CA 1
ATOM 791 C C . ALA A 1 104 ? -7.828 -4.516 0.058 1 98.88 104 ALA A C 1
ATOM 793 O O . ALA A 1 104 ? -6.793 -5.184 -0.02 1 98.88 104 ALA A O 1
ATOM 794 N N . VAL A 1 105 ? -8.969 -4.996 0.487 1 98.88 105 VAL A N 1
ATOM 795 C CA . VAL A 1 105 ? -9.141 -6.402 0.84 1 98.88 105 VAL A CA 1
ATOM 796 C C . VAL A 1 105 ? -10.305 -6.992 0.048 1 98.88 105 VAL A C 1
ATOM 798 O O . VAL A 1 105 ? -11.391 -6.406 0 1 98.88 105 VAL A O 1
ATOM 801 N N . ILE A 1 106 ? -10.078 -8.078 -0.587 1 98.94 106 ILE A N 1
ATOM 802 C CA . ILE A 1 106 ? -11.102 -8.727 -1.389 1 98.94 106 ILE A CA 1
ATOM 803 C C . ILE A 1 106 ? -11.453 -10.086 -0.777 1 98.94 106 ILE A C 1
ATOM 805 O O . ILE A 1 106 ? -10.57 -10.922 -0.557 1 98.94 106 ILE A O 1
ATOM 809 N N . LYS A 1 107 ? -12.719 -10.32 -0.595 1 98.62 107 LYS A N 1
ATOM 810 C CA . LYS A 1 107 ? -13.211 -11.555 0.02 1 98.62 107 LYS A CA 1
ATOM 811 C C . LYS A 1 107 ? -13.047 -12.742 -0.922 1 98.62 107 LYS A C 1
ATOM 813 O O . LYS A 1 107 ? -13.219 -12.609 -2.135 1 98.62 107 LYS A O 1
ATOM 818 N N . ALA A 1 108 ? -12.836 -13.883 -0.308 1 98.25 108 ALA A N 1
ATOM 819 C CA . ALA A 1 108 ? -12.742 -15.141 -1.042 1 98.25 108 ALA A CA 1
ATOM 820 C C . ALA A 1 108 ? -13.953 -15.336 -1.952 1 98.25 108 ALA A C 1
ATOM 822 O O . ALA A 1 108 ? -15.094 -15.109 -1.541 1 98.25 108 ALA A O 1
ATOM 823 N N . GLY A 1 109 ? -13.641 -15.719 -3.176 1 98.12 109 GLY A N 1
ATOM 824 C CA . GLY A 1 109 ? -14.711 -16.078 -4.094 1 98.12 109 GLY A CA 1
ATOM 825 C C . GLY A 1 109 ? -15.25 -14.898 -4.879 1 98.12 109 GLY A C 1
ATOM 826 O O . GLY A 1 109 ? -16.047 -15.07 -5.805 1 98.12 109 GLY A O 1
ATOM 827 N N . VAL A 1 110 ? -14.906 -13.703 -4.609 1 98.81 110 VAL A N 1
ATOM 828 C CA . VAL A 1 110 ? -15.414 -12.492 -5.238 1 98.81 110 VAL A CA 1
ATOM 829 C C . VAL A 1 110 ? -14.773 -12.305 -6.609 1 98.81 110 VAL A C 1
ATOM 831 O O . VAL A 1 110 ? -13.594 -12.617 -6.793 1 98.81 110 VAL A O 1
ATOM 834 N N . THR A 1 111 ? -15.539 -11.828 -7.516 1 98.94 111 THR A N 1
ATOM 835 C CA . THR A 1 111 ? -15.055 -11.414 -8.828 1 98.94 111 THR A CA 1
ATOM 836 C C . THR A 1 111 ? -15.086 -9.898 -8.969 1 98.94 111 THR A C 1
ATOM 838 O O . THR A 1 111 ? -16.109 -9.266 -8.695 1 98.94 111 THR A O 1
ATOM 841 N N . ILE A 1 112 ? -13.938 -9.32 -9.305 1 99 112 ILE A N 1
ATOM 842 C CA . ILE A 1 112 ? -13.883 -7.918 -9.695 1 99 112 ILE A CA 1
ATOM 843 C C . ILE A 1 112 ? -14.023 -7.797 -11.211 1 99 112 ILE A C 1
ATOM 845 O O . ILE A 1 112 ? -13.18 -8.305 -11.961 1 99 112 ILE A O 1
ATOM 849 N N . GLY A 1 113 ? -15.023 -7.094 -11.656 1 98.94 113 GLY A N 1
ATOM 850 C CA . GLY A 1 113 ? -15.359 -7.039 -13.07 1 98.94 113 GLY A CA 1
ATOM 851 C C . GLY A 1 113 ? -14.367 -6.246 -13.891 1 98.94 113 GLY A C 1
ATOM 852 O O . GLY A 1 113 ? -13.617 -5.43 -13.352 1 98.94 113 GLY A O 1
ATOM 853 N N . LYS A 1 114 ? -14.508 -6.43 -15.219 1 98.88 114 LYS A N 1
ATOM 854 C CA . LYS A 1 114 ? -13.609 -5.809 -16.188 1 98.88 114 LYS A CA 1
ATOM 855 C C . LYS A 1 114 ? -13.555 -4.293 -15.992 1 98.88 114 LYS A C 1
ATOM 857 O O . LYS A 1 114 ? -14.594 -3.646 -15.82 1 98.88 114 LYS A O 1
ATOM 862 N N . ASN A 1 115 ? -12.344 -3.734 -15.906 1 98.81 115 ASN A N 1
ATOM 863 C CA . ASN A 1 115 ? -12.055 -2.305 -15.883 1 98.81 115 ASN A CA 1
ATOM 864 C C . ASN A 1 115 ? -12.539 -1.649 -14.594 1 98.81 115 ASN A C 1
ATOM 866 O O . ASN A 1 115 ? -12.492 -0.426 -14.461 1 98.81 115 ASN A O 1
ATOM 870 N N . SER A 1 116 ? -13.031 -2.391 -13.711 1 98.94 116 SER A N 1
ATOM 871 C CA . SER A 1 116 ? -13.547 -1.784 -12.492 1 98.94 116 SER A CA 1
ATOM 872 C C . SER A 1 116 ? -12.422 -1.442 -11.523 1 98.94 116 SER A C 1
ATOM 874 O O . SER A 1 116 ? -11.336 -2.025 -11.594 1 98.94 116 SER A O 1
ATOM 876 N N . VAL A 1 117 ? -12.758 -0.445 -10.68 1 98.88 117 VAL A N 1
ATOM 877 C CA . VAL A 1 117 ? -11.766 0.097 -9.758 1 98.88 117 VAL A CA 1
ATOM 878 C C . VAL A 1 117 ? -12.219 -0.118 -8.32 1 98.88 117 VAL A C 1
ATOM 880 O O . VAL A 1 117 ? -13.344 0.244 -7.957 1 98.88 117 VAL A O 1
ATOM 883 N N . VAL A 1 118 ? -11.406 -0.777 -7.539 1 98.94 118 VAL A N 1
ATOM 884 C CA . VAL A 1 118 ? -11.57 -0.829 -6.09 1 98.94 118 VAL A CA 1
ATOM 885 C C . VAL A 1 118 ? -10.688 0.231 -5.434 1 98.94 118 VAL A C 1
ATOM 887 O O . VAL A 1 118 ? -9.461 0.195 -5.562 1 98.94 118 VAL A O 1
ATOM 890 N N . ALA A 1 119 ? -11.266 1.159 -4.758 1 98.62 119 ALA A N 1
ATOM 891 C CA . ALA A 1 119 ? -10.523 2.262 -4.152 1 98.62 119 ALA A CA 1
ATOM 892 C C . ALA A 1 119 ? -9.609 1.761 -3.031 1 98.62 119 ALA A C 1
ATOM 894 O O . ALA A 1 119 ? -9.82 0.667 -2.5 1 98.62 119 ALA A O 1
ATOM 895 N N . MET A 1 120 ? -8.602 2.602 -2.717 1 98.62 120 MET A N 1
ATOM 896 C CA . MET A 1 120 ? -7.668 2.246 -1.65 1 98.62 120 MET A CA 1
ATOM 897 C C . MET A 1 120 ? -8.406 2.031 -0.333 1 98.62 120 MET A C 1
ATOM 899 O O . MET A 1 120 ? -9.367 2.742 -0.031 1 98.62 120 MET A O 1
ATOM 903 N N . GLY A 1 121 ? -7.973 0.957 0.365 1 98.62 121 GLY A N 1
ATOM 904 C CA . GLY A 1 121 ? -8.492 0.676 1.692 1 98.62 121 GLY A CA 1
ATOM 905 C C . GLY A 1 121 ? -9.859 0.021 1.668 1 98.62 121 GLY A C 1
ATOM 906 O O . GLY A 1 121 ? -10.391 -0.359 2.715 1 98.62 121 GLY A O 1
ATOM 907 N N . ALA A 1 122 ? -10.492 -0.13 0.539 1 98.69 122 ALA A N 1
ATOM 908 C CA . ALA A 1 122 ? -11.844 -0.674 0.449 1 98.69 122 ALA A CA 1
ATOM 909 C C . ALA A 1 122 ? -11.875 -2.145 0.854 1 98.69 122 ALA A C 1
ATOM 911 O O . ALA A 1 122 ? -10.875 -2.855 0.699 1 98.69 122 ALA A O 1
ATOM 912 N N . VAL A 1 123 ? -12.992 -2.576 1.403 1 98.81 123 VAL A N 1
ATOM 913 C CA . VAL A 1 123 ? -13.25 -3.979 1.719 1 98.81 123 VAL A CA 1
ATOM 914 C C . VAL A 1 123 ? -14.391 -4.504 0.853 1 98.81 123 VAL A C 1
ATOM 916 O O . VAL A 1 123 ? -15.547 -4.125 1.042 1 98.81 123 VAL A O 1
ATOM 919 N N . VAL A 1 124 ? -14.086 -5.363 -0.071 1 98.88 124 VAL A N 1
ATOM 920 C CA . VAL A 1 124 ? -15.047 -5.859 -1.046 1 98.88 124 VAL A CA 1
ATOM 921 C C . VAL A 1 124 ? -15.555 -7.238 -0.616 1 98.88 124 VAL A C 1
ATOM 923 O O . VAL A 1 124 ? -14.781 -8.195 -0.551 1 98.88 124 VAL A O 1
ATOM 926 N N . THR A 1 125 ? -16.875 -7.348 -0.418 1 98.56 125 THR A N 1
ATOM 927 C CA . THR A 1 125 ? -17.438 -8.586 0.122 1 98.56 125 THR A CA 1
ATOM 928 C C . THR A 1 125 ? -18.359 -9.25 -0.889 1 98.56 125 THR A C 1
ATOM 930 O O . THR A 1 125 ? -18.859 -10.352 -0.654 1 98.56 125 THR A O 1
ATOM 933 N N . ARG A 1 126 ? -18.688 -8.516 -1.958 1 98.62 126 ARG A N 1
ATOM 934 C CA . ARG A 1 126 ? -19.531 -9.055 -3.023 1 98.62 126 ARG A CA 1
ATOM 935 C C . ARG A 1 126 ? -18.938 -8.742 -4.395 1 98.62 126 ARG A C 1
ATOM 937 O O . ARG A 1 126 ? -18.109 -7.836 -4.531 1 98.62 126 ARG A O 1
ATOM 944 N N . ASP A 1 127 ? -19.422 -9.445 -5.367 1 98.94 127 ASP A N 1
ATOM 945 C CA . ASP A 1 127 ? -18.953 -9.25 -6.734 1 98.94 127 ASP A CA 1
ATOM 946 C C . ASP A 1 127 ? -19.125 -7.801 -7.176 1 98.94 127 ASP A C 1
ATOM 948 O O . ASP A 1 127 ? -20.125 -7.164 -6.84 1 98.94 127 ASP A O 1
ATOM 952 N N . VAL A 1 128 ? -18.188 -7.328 -7.961 1 98.94 128 VAL A N 1
ATOM 953 C CA . VAL A 1 128 ? -18.219 -5.98 -8.523 1 98.94 128 VAL A CA 1
ATOM 954 C C . VAL A 1 128 ? -18.484 -6.055 -10.031 1 98.94 128 VAL A C 1
ATOM 956 O O . VAL A 1 128 ? -17.734 -6.695 -10.766 1 98.94 128 VAL A O 1
ATOM 959 N N . PRO A 1 129 ? -19.547 -5.438 -10.484 1 98.94 129 PRO A N 1
ATOM 960 C CA . PRO A 1 129 ? -19.781 -5.434 -11.93 1 98.94 129 PRO A CA 1
ATOM 961 C C . PRO A 1 129 ? -18.672 -4.715 -12.703 1 98.94 129 PRO A C 1
ATOM 963 O O . PRO A 1 129 ? -17.828 -4.055 -12.094 1 98.94 129 PRO A O 1
ATOM 966 N N . GLU A 1 130 ? -18.75 -4.922 -13.992 1 98.88 130 GLU A N 1
ATOM 967 C CA . GLU A 1 130 ? -17.734 -4.273 -14.828 1 98.88 130 GLU A CA 1
ATOM 968 C C . GLU A 1 130 ? -17.969 -2.766 -14.898 1 98.88 130 GLU A C 1
ATOM 970 O O . GLU A 1 130 ? -19.094 -2.295 -14.758 1 98.88 130 GLU A O 1
ATOM 975 N N . ASN A 1 131 ? -16.906 -2.033 -14.977 1 98.88 131 ASN A N 1
ATOM 976 C CA . ASN A 1 131 ? -16.891 -0.617 -15.328 1 98.88 131 ASN A CA 1
ATOM 977 C C . ASN A 1 131 ? -17.516 0.236 -14.227 1 98.88 131 ASN A C 1
ATOM 979 O O . ASN A 1 131 ? -18.25 1.181 -14.508 1 98.88 131 ASN A O 1
ATOM 983 N N . VAL A 1 132 ? -17.188 -0.11 -13.031 1 98.94 132 VAL A N 1
ATOM 984 C CA . VAL A 1 132 ? -17.625 0.706 -11.914 1 98.94 132 VAL A CA 1
ATOM 985 C C . VAL A 1 132 ? -16.469 0.97 -10.961 1 98.94 132 VAL A C 1
ATOM 987 O O . VAL A 1 132 ? -15.391 0.373 -11.102 1 98.94 132 VAL A O 1
ATOM 990 N N . VAL A 1 133 ? -16.656 1.943 -10.094 1 98.81 133 VAL A N 1
ATOM 991 C CA . VAL A 1 133 ? -15.742 2.229 -9 1 98.81 133 VAL A CA 1
ATOM 992 C C . VAL A 1 133 ? -16.422 1.93 -7.66 1 98.81 133 VAL A C 1
ATOM 994 O O . VAL A 1 133 ? -17.5 2.443 -7.379 1 98.81 133 VAL A O 1
ATOM 997 N N . VAL A 1 134 ? -15.773 1.076 -6.852 1 98.88 134 VAL A N 1
ATOM 998 C CA . VAL A 1 134 ? -16.328 0.791 -5.535 1 98.88 134 VAL A CA 1
ATOM 999 C C . VAL A 1 134 ? -15.398 1.334 -4.449 1 98.88 134 VAL A C 1
ATOM 1001 O O . VAL A 1 134 ? -14.18 1.388 -4.637 1 98.88 134 VAL A O 1
ATOM 1004 N N . MET A 1 135 ? -15.984 1.751 -3.355 1 98.31 135 MET A N 1
ATOM 1005 C CA . MET A 1 135 ? -15.25 2.322 -2.234 1 98.31 135 MET A CA 1
ATOM 1006 C C . MET A 1 135 ? -15.961 2.037 -0.915 1 98.31 135 MET A C 1
ATOM 1008 O O . MET A 1 135 ? -17.172 1.784 -0.896 1 98.31 135 MET A O 1
ATOM 1012 N N . GLY A 1 136 ? -15.094 2.002 0.137 1 97 136 GLY A N 1
ATOM 1013 C CA . GLY A 1 136 ? -15.68 1.893 1.465 1 97 136 GLY A CA 1
ATOM 1014 C C . GLY A 1 136 ? -15.594 0.492 2.043 1 97 136 GLY A C 1
ATOM 1015 O O . GLY A 1 136 ? -14.977 -0.395 1.442 1 97 136 GLY A O 1
ATOM 1016 N N . MET A 1 137 ? -16.172 0.355 3.34 1 96.88 137 MET A N 1
ATOM 1017 C CA . MET A 1 137 ? -16.188 -0.89 4.102 1 96.88 137 MET A CA 1
ATOM 1018 C C . MET A 1 137 ? -1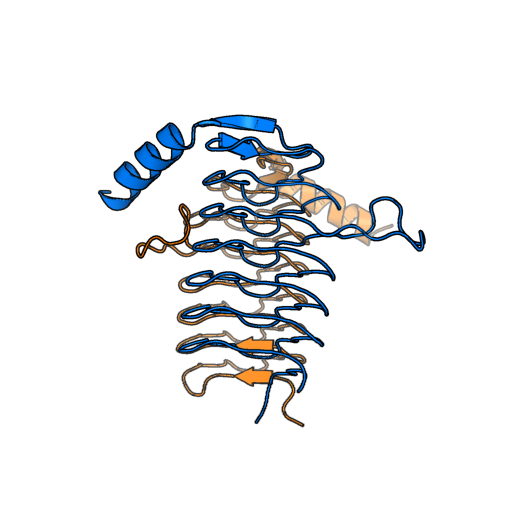7.547 -1.076 4.789 1 96.88 137 MET A C 1
ATOM 1020 O O . MET A 1 137 ? -17.797 -0.468 5.832 1 96.88 137 MET A O 1
ATOM 1024 N N . PRO A 1 138 ? -18.438 -1.838 4.285 1 97.38 138 PRO A N 1
ATOM 1025 C CA . PRO A 1 138 ? -18.266 -2.6 3.045 1 97.38 138 PRO A CA 1
ATOM 1026 C C . PRO A 1 138 ? -18.266 -1.713 1.802 1 97.38 138 PRO A C 1
ATOM 1028 O O . PRO A 1 138 ? -18.859 -0.63 1.814 1 97.38 138 PRO A O 1
ATOM 1031 N N . ALA A 1 139 ? -17.609 -2.168 0.774 1 98.38 139 ALA A N 1
ATOM 1032 C CA . ALA A 1 139 ? -17.5 -1.377 -0.449 1 98.38 139 ALA A CA 1
ATOM 1033 C C . ALA A 1 139 ? -18.828 -1.321 -1.192 1 98.38 139 ALA A C 1
ATOM 1035 O O . ALA A 1 139 ? -19.547 -2.32 -1.271 1 98.38 139 ALA A O 1
ATOM 1036 N N . THR A 1 140 ? -19.125 -0.156 -1.707 1 98.31 140 THR A N 1
ATOM 1037 C CA . THR A 1 140 ? -20.297 0.052 -2.549 1 98.31 140 THR A CA 1
ATOM 1038 C C . THR A 1 140 ? -19.938 0.838 -3.805 1 98.31 140 THR A C 1
ATOM 1040 O O . THR A 1 140 ? -18.906 1.517 -3.84 1 98.31 140 THR A O 1
ATOM 1043 N N . ILE A 1 141 ? -20.797 0.681 -4.824 1 98.62 141 ILE A N 1
ATOM 1044 C CA . ILE A 1 141 ? -20.562 1.405 -6.07 1 98.62 141 ILE A CA 1
ATOM 1045 C C . ILE A 1 141 ? -20.766 2.902 -5.84 1 98.62 141 ILE A C 1
ATOM 1047 O O . ILE A 1 141 ? -21.797 3.328 -5.316 1 98.62 141 ILE A O 1
ATOM 1051 N N . ARG A 1 142 ? -19.781 3.684 -6.258 1 98.12 142 ARG A N 1
ATOM 1052 C CA . ARG A 1 142 ? -19.875 5.117 -6.012 1 98.12 142 ARG A CA 1
ATOM 1053 C C . ARG A 1 142 ? -19.875 5.898 -7.32 1 98.12 142 ARG A C 1
ATOM 1055 O O . ARG A 1 142 ? -20.469 6.98 -7.406 1 98.12 142 ARG A O 1
ATOM 1062 N N . LYS A 1 143 ? -19.203 5.426 -8.344 1 97.75 143 LYS A N 1
ATOM 1063 C CA . LYS A 1 143 ? -19.156 6.09 -9.641 1 97.75 143 LYS A CA 1
ATOM 1064 C C . LYS A 1 143 ? -18.844 5.098 -10.758 1 97.75 143 LYS A C 1
ATOM 1066 O O . LYS A 1 143 ? -18.625 3.914 -10.492 1 97.75 143 LYS A O 1
ATOM 1071 N N . THR A 1 144 ? -18.922 5.645 -12 1 98.5 144 THR A N 1
ATOM 1072 C CA . THR A 1 144 ? -18.609 4.812 -13.156 1 98.5 144 THR A CA 1
ATOM 1073 C C . THR A 1 144 ? -17.125 4.883 -13.5 1 98.5 144 THR A C 1
ATOM 1075 O O . THR A 1 144 ? -16.438 5.816 -13.086 1 98.5 144 THR A O 1
ATOM 1078 N N . ARG A 1 145 ? -16.672 3.896 -14.203 1 98.44 145 ARG A N 1
ATOM 1079 C CA . ARG A 1 145 ? -15.312 3.924 -14.719 1 98.44 145 ARG A CA 1
ATOM 1080 C C . ARG A 1 145 ? -15.094 5.145 -15.609 1 98.44 145 ARG A C 1
ATOM 1082 O O . ARG A 1 145 ? -14.008 5.73 -15.609 1 98.44 145 ARG A O 1
ATOM 1089 N N . GLU A 1 146 ? -16.141 5.465 -16.344 1 98.25 146 GLU A N 1
ATOM 1090 C CA . GLU A 1 146 ? -16.047 6.641 -17.203 1 98.25 146 GLU A CA 1
ATOM 1091 C C . GLU A 1 146 ? -15.75 7.898 -16.391 1 98.25 146 GLU A C 1
ATOM 1093 O O . GLU A 1 146 ? -14.914 8.711 -16.781 1 98.25 146 GLU A O 1
ATOM 1098 N N . GLU A 1 147 ? -16.438 8.062 -15.359 1 98.19 147 GLU A N 1
ATOM 1099 C CA . GLU A 1 147 ? -16.203 9.195 -14.477 1 98.19 147 GLU A CA 1
ATOM 1100 C C . GLU A 1 147 ? -14.781 9.188 -13.93 1 98.19 147 GLU A C 1
ATOM 1102 O O . GLU A 1 147 ? -14.141 10.234 -13.82 1 98.19 147 GLU A O 1
ATOM 1107 N N . TYR A 1 148 ? -14.344 8.062 -13.609 1 97.5 148 TYR A N 1
ATOM 1108 C CA . TYR A 1 148 ? -12.977 7.871 -13.148 1 97.5 148 TYR A CA 1
ATOM 1109 C C . TYR A 1 148 ? -11.977 8.305 -14.219 1 97.5 148 TYR A C 1
ATOM 1111 O O . TYR A 1 148 ? -11.023 9.031 -13.93 1 97.5 148 TYR A O 1
ATOM 1119 N N . ASP A 1 149 ? -12.219 7.883 -15.391 1 96.81 149 ASP A N 1
ATOM 1120 C CA . ASP A 1 149 ? -11.312 8.164 -16.5 1 96.81 149 ASP A CA 1
ATOM 1121 C C . ASP A 1 149 ? -11.273 9.656 -16.812 1 96.81 149 ASP A C 1
ATOM 1123 O O . ASP A 1 149 ? -10.219 10.195 -17.172 1 96.81 149 ASP A O 1
ATOM 1127 N N . ILE A 1 150 ? -12.383 10.273 -16.688 1 96.94 150 ILE A N 1
ATOM 1128 C CA . ILE A 1 150 ? -12.469 11.711 -16.891 1 96.94 150 ILE A CA 1
ATOM 1129 C C . ILE A 1 150 ? -11.609 12.438 -15.852 1 96.94 150 ILE A C 1
ATOM 1131 O O . ILE A 1 150 ? -10.844 13.344 -16.188 1 96.94 150 ILE A O 1
ATOM 1135 N N . LYS A 1 151 ? -11.734 11.992 -14.609 1 95.44 151 LYS A N 1
ATOM 1136 C CA . LYS A 1 151 ? -10.945 12.602 -13.539 1 95.44 151 LYS A CA 1
ATOM 1137 C C . LYS A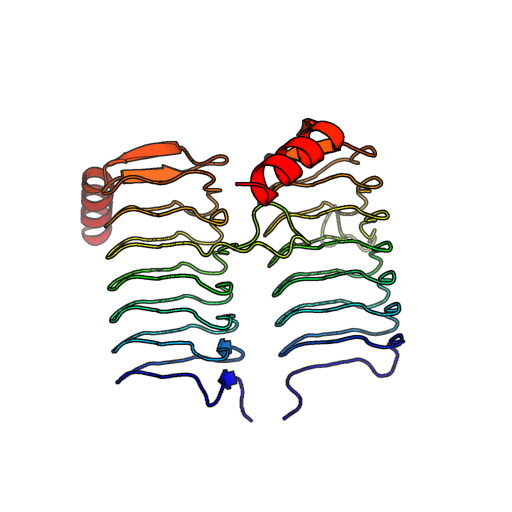 1 151 ? -9.453 12.352 -13.75 1 95.44 151 LYS A C 1
ATOM 1139 O O . LYS A 1 151 ? -8.633 13.234 -13.5 1 95.44 151 LYS A O 1
ATOM 1144 N N . GLN A 1 152 ? -9.102 11.203 -14.164 1 95.38 152 GLN A N 1
ATOM 1145 C CA . GLN A 1 152 ? -7.711 10.859 -14.461 1 95.38 152 GLN A CA 1
ATOM 1146 C C . GLN A 1 152 ? -7.141 11.758 -15.555 1 95.38 152 GLN A C 1
ATOM 1148 O O . GLN A 1 152 ? -6.012 12.234 -15.445 1 95.38 152 GLN A O 1
ATOM 1153 N N . LYS A 1 153 ? -7.945 11.953 -16.594 1 94.75 153 LYS A N 1
ATOM 1154 C CA . LYS A 1 153 ? -7.512 12.805 -17.688 1 94.75 153 LYS A CA 1
ATOM 1155 C C . LYS A 1 153 ? -7.281 14.242 -17.219 1 94.75 153 LYS A C 1
ATOM 1157 O O . LYS A 1 153 ? -6.285 14.867 -17.578 1 94.75 153 LYS A O 1
ATOM 1162 N N . LYS A 1 154 ? -8.172 14.781 -16.406 1 94.44 154 LYS A N 1
ATOM 1163 C CA . LYS A 1 154 ? -8.031 16.125 -15.859 1 94.44 154 LYS A CA 1
ATOM 1164 C C . LYS A 1 154 ? -6.766 16.25 -15.008 1 94.44 154 LYS A C 1
ATOM 1166 O O . LYS A 1 154 ? -6.055 17.25 -15.078 1 94.44 154 LYS A O 1
ATOM 1171 N N . TRP A 1 155 ? -6.477 15.164 -14.273 1 92.69 155 TRP A N 1
ATOM 1172 C CA . TRP A 1 155 ? -5.293 15.125 -13.422 1 92.69 155 TRP A CA 1
ATOM 1173 C C . TRP A 1 155 ? -4.02 15.148 -14.258 1 92.69 155 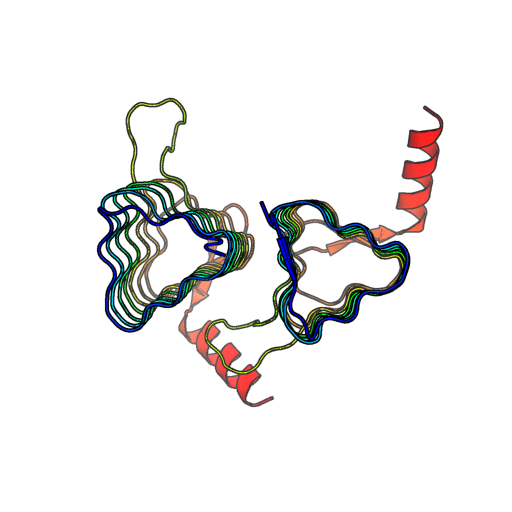TRP A C 1
ATOM 1175 O O . TRP A 1 155 ? -3.08 15.891 -13.961 1 92.69 155 TRP A O 1
ATOM 1185 N N . LEU A 1 156 ? -4.004 14.461 -15.312 1 92.5 156 LEU A N 1
ATOM 1186 C CA . LEU A 1 156 ? -2.84 14.344 -16.188 1 92.5 156 LEU A CA 1
ATOM 1187 C C . LEU A 1 156 ? -2.537 15.672 -16.859 1 92.5 156 LEU A C 1
ATOM 1189 O O . LEU A 1 156 ? -1.378 15.984 -17.141 1 92.5 156 LEU A O 1
ATOM 1193 N N . GLU A 1 157 ? -3.543 16.375 -17.094 1 92.62 157 GLU A N 1
ATOM 1194 C CA . GLU A 1 157 ? -3.41 17.641 -17.812 1 92.62 157 GLU A CA 1
ATOM 1195 C C . GLU A 1 157 ? -3.111 18.797 -16.844 1 92.62 157 GLU A C 1
ATOM 1197 O O . GLU A 1 157 ? -2.785 19.906 -17.281 1 92.62 157 GLU A O 1
ATOM 1202 N N . SER A 1 158 ? -3.197 18.609 -15.539 1 87.12 158 SER A N 1
ATOM 1203 C CA . SER A 1 158 ? -2.975 19.656 -14.547 1 87.12 158 SER A CA 1
ATOM 1204 C C . SER A 1 158 ? -1.49 19.812 -14.234 1 87.12 158 SER A C 1
ATOM 1206 O O . SER A 1 158 ? -0.707 18.875 -14.414 1 87.12 158 SER A O 1
ATOM 1208 N N . MET B 1 1 ? 24.031 -13.703 6.305 1 47.78 1 MET B N 1
ATOM 1209 C CA . MET B 1 1 ? 23.016 -13.766 5.25 1 47.78 1 MET B CA 1
ATOM 1210 C C . MET B 1 1 ? 22.281 -12.438 5.129 1 47.78 1 MET B C 1
ATOM 1212 O O . MET B 1 1 ? 21.859 -11.867 6.133 1 47.78 1 MET B O 1
ATOM 1216 N N . ILE B 1 2 ? 22.625 -11.484 4.188 1 60.25 2 ILE B N 1
ATOM 1217 C CA . ILE B 1 2 ? 22.109 -10.133 4.066 1 60.25 2 ILE B CA 1
ATOM 1218 C C . ILE B 1 2 ? 20.578 -10.172 4.031 1 60.25 2 ILE B C 1
ATOM 1220 O O . ILE B 1 2 ? 19.984 -10.82 3.168 1 60.25 2 ILE B O 1
ATOM 1224 N N . THR B 1 3 ? 20.016 -9.633 5.152 1 85.75 3 THR B N 1
ATOM 1225 C CA . THR B 1 3 ? 18.578 -9.773 5.297 1 85.75 3 THR B CA 1
ATOM 1226 C C . THR B 1 3 ? 17.859 -8.516 4.82 1 85.75 3 THR B C 1
ATOM 1228 O O . THR B 1 3 ? 16.641 -8.414 4.918 1 85.75 3 THR B O 1
ATOM 1231 N N . ASN B 1 4 ? 18.734 -7.523 4.312 1 93.75 4 ASN B N 1
ATOM 1232 C CA . ASN B 1 4 ? 18.156 -6.293 3.787 1 93.75 4 ASN B CA 1
ATOM 1233 C C . ASN B 1 4 ? 18.734 -5.949 2.414 1 93.75 4 ASN B C 1
ATOM 1235 O O . ASN B 1 4 ? 19.781 -6.457 2.025 1 93.75 4 ASN B O 1
ATOM 1239 N N . PHE B 1 5 ? 18 -5.324 1.623 1 95.88 5 PHE B N 1
ATOM 1240 C CA . PHE B 1 5 ? 18.547 -4.652 0.451 1 95.88 5 PHE B CA 1
ATOM 1241 C C . PHE B 1 5 ? 18.625 -3.148 0.679 1 95.88 5 PHE B C 1
ATOM 1243 O O . PHE B 1 5 ? 17.609 -2.492 0.892 1 95.88 5 PHE B O 1
ATOM 1250 N N . ILE B 1 6 ? 19.844 -2.602 0.623 1 96.69 6 ILE B N 1
ATOM 1251 C CA . ILE B 1 6 ? 20.078 -1.169 0.768 1 96.69 6 ILE B CA 1
ATOM 1252 C C . ILE B 1 6 ? 20.891 -0.655 -0.418 1 96.69 6 ILE B C 1
ATOM 1254 O O . ILE B 1 6 ? 22.031 -1.067 -0.618 1 96.69 6 ILE B O 1
ATOM 1258 N N . SER B 1 7 ? 20.266 0.219 -1.207 1 97.06 7 SER B N 1
ATOM 1259 C CA . SER B 1 7 ? 20.953 0.764 -2.371 1 97.06 7 SER B CA 1
ATOM 1260 C C . SER B 1 7 ? 22.266 1.438 -1.971 1 97.06 7 SER B C 1
ATOM 1262 O O . SER B 1 7 ? 22.328 2.127 -0.95 1 97.06 7 SER B O 1
ATOM 1264 N N . GLU B 1 8 ? 23.234 1.385 -2.795 1 97.62 8 GLU B N 1
ATOM 1265 C CA . GLU B 1 8 ? 24.516 2.037 -2.555 1 97.62 8 GLU B CA 1
ATOM 1266 C C . GLU B 1 8 ? 24.406 3.553 -2.689 1 97.62 8 GLU B C 1
ATOM 1268 O O . GLU B 1 8 ? 25.281 4.293 -2.23 1 97.62 8 GLU B O 1
ATOM 1273 N N . LYS B 1 9 ? 23.297 3.969 -3.279 1 98.75 9 LYS B N 1
ATOM 1274 C CA . LYS B 1 9 ? 23.109 5.398 -3.516 1 98.75 9 LYS B CA 1
ATOM 1275 C C . LYS B 1 9 ? 22.328 6.047 -2.377 1 98.75 9 LYS B C 1
ATOM 1277 O O . LYS B 1 9 ? 22.094 7.254 -2.393 1 98.75 9 LYS B O 1
ATOM 1282 N N . ALA B 1 10 ? 21.953 5.172 -1.496 1 98.62 10 ALA B N 1
ATOM 1283 C CA . ALA B 1 10 ? 21.25 5.715 -0.336 1 98.62 10 ALA B CA 1
ATOM 1284 C C . ALA B 1 10 ? 22.219 6.387 0.628 1 98.62 10 ALA B C 1
ATOM 1286 O O . ALA B 1 10 ? 23.375 5.961 0.758 1 98.62 10 ALA B O 1
ATOM 1287 N N . LYS B 1 11 ? 21.812 7.52 1.272 1 98.88 11 LYS B N 1
ATOM 1288 C CA . LYS B 1 11 ? 22.562 8.211 2.316 1 98.88 11 LYS B CA 1
ATOM 1289 C C . LYS B 1 11 ? 21.953 7.957 3.691 1 98.88 11 LYS B C 1
ATOM 1291 O O . LYS B 1 11 ? 20.844 8.391 3.971 1 98.88 11 LYS B O 1
ATOM 1296 N N . ILE B 1 12 ? 22.703 7.359 4.559 1 98.69 12 ILE B N 1
ATOM 1297 C CA . ILE B 1 12 ? 22.219 6.941 5.867 1 98.69 12 ILE B CA 1
ATOM 1298 C C . ILE B 1 12 ? 22.938 7.734 6.961 1 98.69 12 ILE B C 1
ATOM 1300 O O . ILE B 1 12 ? 24.172 7.758 7.012 1 98.69 12 ILE B O 1
ATOM 1304 N N . GLY B 1 13 ? 22.172 8.398 7.777 1 98.81 13 GLY B N 1
ATOM 1305 C CA . GLY B 1 13 ? 22.734 9.203 8.852 1 98.81 13 GLY B CA 1
ATOM 1306 C C . GLY B 1 13 ? 23.344 8.375 9.961 1 98.81 13 GLY B C 1
ATOM 1307 O O . GLY B 1 13 ? 23.531 7.164 9.805 1 98.81 13 GLY B O 1
ATOM 1308 N N . GLN B 1 14 ? 23.656 9.016 11.094 1 98.81 14 GLN B N 1
ATOM 1309 C CA . GLN B 1 14 ? 24.297 8.367 12.234 1 98.81 14 GLN B CA 1
ATOM 1310 C C . GLN B 1 14 ? 23.266 7.66 13.109 1 98.81 14 GLN B C 1
ATOM 1312 O O . GLN B 1 14 ? 22.141 8.133 13.258 1 98.81 14 GLN B O 1
ATOM 1317 N N . ASN B 1 15 ? 23.625 6.484 13.609 1 98.81 15 ASN B N 1
ATOM 1318 C CA . ASN B 1 15 ? 22.844 5.742 14.594 1 98.81 15 ASN B CA 1
ATOM 1319 C C . ASN B 1 15 ? 21.5 5.297 14.023 1 98.81 15 ASN B C 1
ATOM 1321 O O . ASN B 1 15 ? 20.469 5.457 14.664 1 98.81 15 ASN B O 1
ATOM 1325 N N . VAL B 1 16 ? 21.484 4.906 12.859 1 98.81 16 VAL B N 1
ATOM 1326 C CA . VAL B 1 16 ? 20.281 4.383 12.211 1 98.81 16 VAL B CA 1
ATOM 1327 C C . VAL B 1 16 ? 20.219 2.867 12.383 1 98.81 16 VAL B C 1
ATOM 1329 O O . VAL B 1 16 ? 21.234 2.182 12.234 1 98.81 16 VAL B O 1
ATOM 1332 N N . SER B 1 17 ? 19.094 2.359 12.742 1 98.62 17 SER B N 1
ATOM 1333 C CA . SER B 1 17 ? 18.859 0.923 12.844 1 98.62 17 SER B CA 1
ATOM 1334 C C . SER B 1 17 ? 17.891 0.446 11.766 1 98.62 17 SER B C 1
ATOM 1336 O O . SER B 1 17 ? 16.812 1.024 11.594 1 98.62 17 SER B O 1
ATOM 1338 N N . ILE B 1 18 ? 18.219 -0.543 11.031 1 97.81 18 ILE B N 1
ATOM 1339 C CA . ILE B 1 18 ? 17.406 -1.156 9.984 1 97.81 18 ILE B CA 1
ATOM 1340 C C . ILE B 1 18 ? 17.297 -2.66 10.234 1 97.81 18 ILE B C 1
ATOM 1342 O O . ILE B 1 18 ? 18.297 -3.375 10.188 1 97.81 18 ILE B O 1
ATOM 1346 N N . TRP B 1 19 ? 16.078 -3.035 10.469 1 97.62 19 TRP B N 1
ATOM 1347 C CA . TRP B 1 19 ? 15.891 -4.449 10.773 1 97.62 19 TRP B CA 1
ATOM 1348 C C . TRP B 1 19 ? 15.82 -5.281 9.5 1 97.62 19 TRP B C 1
ATOM 1350 O O . TRP B 1 19 ? 16.375 -4.895 8.469 1 97.62 19 TRP B O 1
ATOM 1360 N N . HIS B 1 20 ? 15.203 -6.469 9.516 1 95.88 20 HIS B N 1
ATOM 1361 C CA . HIS B 1 20 ? 15.422 -7.5 8.508 1 95.88 20 HIS B CA 1
ATOM 1362 C C . HIS B 1 20 ? 14.398 -7.391 7.383 1 95.88 20 HIS B C 1
ATOM 1364 O O . HIS B 1 20 ? 13.266 -6.957 7.605 1 95.88 20 HIS B O 1
ATOM 1370 N N . PHE B 1 21 ? 14.898 -7.789 6.109 1 96.25 21 PHE B N 1
ATOM 1371 C CA . PHE B 1 21 ? 14.062 -7.91 4.922 1 96.25 21 PHE B CA 1
ATOM 1372 C C . PHE B 1 21 ? 13.508 -6.555 4.508 1 96.25 21 PHE B C 1
ATOM 1374 O O . PHE B 1 21 ? 12.367 -6.457 4.051 1 96.25 21 PHE B O 1
ATOM 1381 N N . THR B 1 22 ? 14.273 -5.59 4.789 1 97.12 22 THR B N 1
ATOM 1382 C CA . THR B 1 22 ? 13.898 -4.219 4.457 1 97.12 22 THR B CA 1
ATOM 1383 C C . THR B 1 22 ? 14.547 -3.781 3.148 1 97.12 22 THR B C 1
ATOM 1385 O O . THR B 1 22 ? 15.703 -4.102 2.887 1 97.12 22 THR B O 1
ATOM 1388 N N . TYR B 1 23 ? 13.773 -3.127 2.33 1 97.5 23 TYR B N 1
ATOM 1389 C CA . TYR B 1 23 ? 14.258 -2.566 1.074 1 97.5 23 TYR B CA 1
ATOM 1390 C C . TYR B 1 23 ? 14.414 -1.055 1.175 1 97.5 23 TYR B C 1
ATOM 1392 O O . TYR B 1 23 ? 13.469 -0.346 1.517 1 97.5 23 TYR B O 1
ATOM 1400 N N . ILE B 1 24 ? 15.594 -0.539 0.879 1 98.25 24 ILE B N 1
ATOM 1401 C CA . ILE B 1 24 ? 15.883 0.888 0.778 1 98.25 24 ILE B CA 1
ATOM 1402 C C . ILE B 1 24 ? 16.438 1.205 -0.607 1 98.25 24 ILE B C 1
ATOM 1404 O O . ILE B 1 24 ? 17.531 0.747 -0.963 1 98.25 24 ILE B O 1
ATOM 1408 N N . GLY B 1 25 ? 15.742 2.027 -1.35 1 98.12 25 GLY B N 1
ATOM 1409 C CA . GLY B 1 25 ? 16.047 2.236 -2.756 1 98.12 25 GLY B CA 1
ATOM 1410 C C . GLY B 1 25 ? 17.031 3.377 -2.988 1 98.12 25 GLY B C 1
ATOM 1411 O O . GLY B 1 25 ? 17.609 3.902 -2.041 1 98.12 25 GLY B O 1
ATOM 1412 N N . ASP B 1 26 ? 17.203 3.727 -4.258 1 98.62 26 ASP B N 1
ATOM 1413 C CA . ASP B 1 26 ? 18.188 4.711 -4.707 1 98.62 26 ASP B CA 1
ATOM 1414 C C . ASP B 1 26 ? 17.828 6.109 -4.215 1 98.62 26 ASP B C 1
ATOM 1416 O O . ASP B 1 26 ? 16.656 6.496 -4.23 1 98.62 26 ASP B O 1
ATOM 1420 N N . ASN B 1 27 ? 18.797 6.809 -3.752 1 98.81 27 ASN B N 1
ATOM 1421 C CA . ASN B 1 27 ? 18.703 8.227 -3.434 1 98.81 27 ASN B CA 1
ATOM 1422 C C . ASN B 1 27 ? 17.766 8.477 -2.254 1 98.81 27 ASN B C 1
ATOM 1424 O O . ASN B 1 27 ? 17.094 9.516 -2.191 1 98.81 27 ASN B O 1
ATOM 1428 N N . VAL B 1 28 ? 17.609 7.465 -1.455 1 98.88 28 VAL B N 1
ATOM 1429 C CA . VAL B 1 28 ? 16.938 7.656 -0.179 1 98.88 28 VAL B CA 1
ATOM 1430 C C . VAL B 1 28 ? 17.859 8.352 0.808 1 98.88 28 VAL B C 1
ATOM 1432 O O . VAL B 1 28 ? 19.047 8.031 0.884 1 98.88 28 VAL B O 1
ATOM 1435 N N . GLU B 1 29 ? 17.391 9.352 1.47 1 98.94 29 GLU B N 1
ATOM 1436 C CA . GLU B 1 29 ? 18.141 10.047 2.523 1 98.94 29 GLU B CA 1
ATOM 1437 C C . GLU B 1 29 ? 17.484 9.82 3.889 1 98.94 29 GLU B C 1
ATOM 1439 O O . GLU B 1 29 ? 16.328 10.195 4.105 1 98.94 29 GLU B O 1
ATOM 1444 N N . ILE B 1 30 ? 18.219 9.258 4.801 1 98.94 30 ILE B N 1
ATOM 1445 C CA . ILE B 1 30 ? 17.734 8.961 6.141 1 98.94 30 ILE B CA 1
ATOM 1446 C C . ILE B 1 30 ? 18.531 9.742 7.172 1 98.94 30 ILE B C 1
ATOM 1448 O O . ILE B 1 30 ? 19.766 9.641 7.223 1 98.94 30 ILE B O 1
ATOM 1452 N N . GLY B 1 31 ? 17.844 10.516 7.973 1 98.94 31 GLY B N 1
ATOM 1453 C CA . GLY B 1 31 ? 18.5 11.328 8.992 1 98.94 31 GLY B CA 1
ATOM 1454 C C . GLY B 1 31 ? 19.016 10.508 10.156 1 98.94 31 GLY B C 1
ATOM 1455 O O . GLY B 1 31 ? 18.938 9.273 10.141 1 98.94 31 GLY B O 1
ATOM 1456 N N . ASN B 1 32 ? 19.562 11.25 11.195 1 98.94 32 ASN B N 1
ATOM 1457 C CA . ASN B 1 32 ? 20.156 10.602 12.359 1 98.94 32 ASN B CA 1
ATOM 1458 C C . ASN B 1 32 ? 19.094 9.969 13.258 1 98.94 32 ASN B C 1
ATOM 1460 O O . ASN B 1 32 ? 17.969 10.453 13.328 1 98.94 32 ASN B O 1
ATOM 1464 N N . ASN B 1 33 ? 19.438 8.852 13.844 1 98.94 33 ASN B N 1
ATOM 1465 C CA . ASN B 1 33 ? 18.656 8.234 14.914 1 98.94 33 ASN B CA 1
ATOM 1466 C C . ASN B 1 33 ? 17.328 7.699 14.398 1 98.94 33 ASN B C 1
ATOM 1468 O O . ASN B 1 33 ? 16.312 7.75 15.102 1 98.94 33 ASN B O 1
ATOM 1472 N N . VAL B 1 34 ? 17.25 7.34 13.188 1 98.94 34 VAL B N 1
ATOM 1473 C CA . VAL B 1 34 ? 16.047 6.762 12.625 1 98.94 34 VAL B CA 1
ATOM 1474 C C . VAL B 1 34 ? 16.016 5.254 12.875 1 98.94 34 VAL B C 1
ATOM 1476 O O . VAL B 1 34 ? 17.062 4.59 12.797 1 98.94 34 VAL B O 1
ATOM 1479 N N . LYS B 1 35 ? 14.945 4.695 13.211 1 98.94 35 LYS B N 1
ATOM 1480 C CA . LYS B 1 35 ? 14.734 3.26 13.391 1 98.94 35 LYS B CA 1
ATOM 1481 C C . LYS B 1 35 ? 13.742 2.715 12.367 1 98.94 35 LYS B C 1
ATOM 1483 O O . LYS B 1 35 ? 12.609 3.201 12.281 1 98.94 35 LYS B O 1
ATOM 1488 N N . ILE B 1 36 ? 14.109 1.761 11.625 1 98.81 36 ILE B N 1
ATOM 1489 C CA . ILE B 1 36 ? 13.273 1.143 10.602 1 98.81 36 ILE B CA 1
ATOM 1490 C C . ILE B 1 36 ? 13.07 -0.336 10.93 1 98.81 36 ILE B C 1
ATOM 1492 O O . ILE B 1 36 ? 14.039 -1.089 11.055 1 98.81 36 ILE B O 1
ATOM 1496 N N . GLY B 1 37 ? 11.844 -0.745 11.031 1 98.62 37 GLY B N 1
ATOM 1497 C CA . GLY B 1 37 ? 11.523 -2.119 11.375 1 98.62 37 GLY B CA 1
ATOM 1498 C C . GLY B 1 37 ? 11.719 -3.086 10.227 1 98.62 37 GLY B C 1
ATOM 1499 O O . GLY B 1 37 ? 12.352 -2.748 9.227 1 98.62 37 GLY B O 1
ATOM 1500 N N . SER B 1 38 ? 11.273 -4.367 10.406 1 98.31 38 SER B N 1
ATOM 1501 C CA . SER B 1 38 ? 11.43 -5.414 9.398 1 98.31 38 SER B CA 1
ATOM 1502 C C . SER B 1 38 ? 10.367 -5.297 8.312 1 98.31 38 SER B C 1
ATOM 1504 O O . SER B 1 38 ? 9.266 -4.809 8.562 1 98.31 38 SER B O 1
ATOM 1506 N N . LEU B 1 39 ? 10.75 -5.727 7.109 1 97.88 39 LEU B N 1
ATOM 1507 C CA . LEU B 1 39 ? 9.805 -5.863 6.004 1 97.88 39 LEU B CA 1
ATOM 1508 C C . LEU B 1 39 ? 9.297 -4.496 5.555 1 97.88 39 LEU B C 1
ATOM 1510 O O . LEU B 1 39 ? 8.18 -4.383 5.039 1 97.88 39 LEU B O 1
ATOM 1514 N N . VAL B 1 40 ? 10.055 -3.463 5.824 1 98.69 40 VAL B N 1
ATOM 1515 C CA . VAL B 1 40 ? 9.695 -2.125 5.363 1 98.69 40 VAL B CA 1
ATOM 1516 C C . VAL B 1 40 ? 10.203 -1.915 3.938 1 98.69 40 VAL B C 1
ATOM 1518 O O . VAL B 1 40 ? 11.312 -2.336 3.6 1 98.69 40 VAL B O 1
ATOM 1521 N N . HIS B 1 41 ? 9.445 -1.384 3.104 1 98.81 41 HIS B N 1
ATOM 1522 C CA . HIS B 1 41 ? 9.852 -0.976 1.763 1 98.81 41 HIS B CA 1
ATOM 1523 C C . HIS B 1 41 ? 9.93 0.542 1.648 1 98.81 41 HIS B C 1
ATOM 1525 O O . HIS B 1 41 ? 8.906 1.229 1.752 1 98.81 41 HIS B O 1
ATOM 1531 N N . ILE B 1 42 ? 11.062 1.114 1.459 1 98.81 42 ILE B N 1
ATOM 1532 C CA . ILE B 1 42 ? 11.297 2.525 1.176 1 98.81 42 ILE B CA 1
ATOM 1533 C C . ILE B 1 42 ? 11.867 2.682 -0.234 1 98.81 42 ILE B C 1
ATOM 1535 O O . ILE B 1 42 ? 13.023 2.332 -0.488 1 98.81 42 ILE B O 1
ATOM 1539 N N . ASP B 1 43 ? 11.094 3.221 -1.137 1 98.44 43 ASP B N 1
ATOM 1540 C CA . ASP B 1 43 ? 11.492 3.287 -2.541 1 98.44 43 ASP B CA 1
ATOM 1541 C C . ASP B 1 43 ? 12.398 4.484 -2.801 1 98.44 43 ASP B C 1
ATOM 1543 O O . ASP B 1 43 ? 12.844 5.148 -1.862 1 98.44 43 ASP B O 1
ATOM 1547 N N . TYR B 1 44 ? 12.719 4.703 -4.031 1 98.38 44 TYR B N 1
ATOM 1548 C CA . TYR B 1 44 ? 13.75 5.672 -4.383 1 98.38 44 TYR B CA 1
ATOM 1549 C C . TYR B 1 44 ? 13.273 7.094 -4.117 1 98.38 44 TYR B C 1
ATOM 1551 O O . TYR B 1 44 ? 12.07 7.359 -4.094 1 98.38 44 TYR B O 1
ATOM 1559 N N . ASN B 1 45 ? 14.164 7.977 -3.906 1 98.81 45 ASN 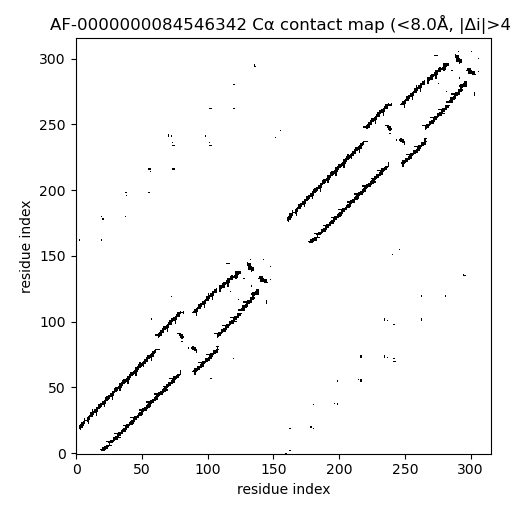B N 1
ATOM 1560 C CA . ASN B 1 45 ? 13.953 9.414 -3.801 1 98.81 45 ASN B CA 1
ATOM 1561 C C . ASN B 1 45 ? 13.039 9.758 -2.627 1 98.81 45 ASN B C 1
ATOM 1563 O O . ASN B 1 45 ? 12.148 10.609 -2.754 1 98.81 45 ASN B O 1
ATOM 1567 N N . VAL B 1 46 ? 13.203 9.086 -1.494 1 98.94 46 VAL B N 1
ATOM 1568 C CA . VAL B 1 46 ? 12.469 9.367 -0.262 1 98.94 46 VAL B CA 1
ATOM 1569 C C . VAL B 1 46 ? 13.391 10.047 0.742 1 98.94 46 VAL B C 1
ATOM 1571 O O . VAL B 1 46 ? 14.57 9.703 0.85 1 98.94 46 VAL B O 1
ATOM 1574 N N . LYS B 1 47 ? 12.922 11.031 1.399 1 98.94 47 LYS B N 1
ATOM 1575 C CA . LYS B 1 47 ? 13.633 11.688 2.486 1 98.94 47 LYS B CA 1
ATOM 1576 C C . LYS B 1 47 ? 12.961 11.422 3.83 1 98.94 47 LYS B C 1
ATOM 1578 O O . LYS B 1 47 ? 11.75 11.602 3.967 1 98.94 47 LYS B O 1
ATOM 1583 N N . ILE B 1 48 ? 13.719 11.031 4.828 1 98.94 48 ILE B N 1
ATOM 1584 C CA . ILE B 1 48 ? 13.227 10.742 6.172 1 98.94 48 ILE B CA 1
ATOM 1585 C C . ILE B 1 48 ? 14.016 11.555 7.195 1 98.94 48 ILE B C 1
ATOM 1587 O O . ILE B 1 48 ? 15.234 11.438 7.277 1 98.94 48 ILE B O 1
ATOM 1591 N N . GLY B 1 49 ? 13.32 12.32 7.961 1 98.94 49 GLY B N 1
ATOM 1592 C CA . GLY B 1 49 ? 13.961 13.18 8.945 1 98.94 49 GLY B CA 1
ATOM 1593 C C . GLY B 1 49 ? 14.43 12.438 10.18 1 98.94 49 GLY B C 1
ATOM 1594 O O . GLY B 1 49 ? 13.992 11.312 10.438 1 98.94 49 GLY B O 1
ATOM 1595 N N . GLU B 1 50 ? 15.266 13.102 10.992 1 98.94 50 GLU B N 1
ATOM 1596 C CA . GLU B 1 50 ? 15.914 12.508 12.156 1 98.94 50 GLU B CA 1
ATOM 1597 C C . GLU B 1 50 ? 14.883 12.133 13.219 1 98.94 50 GLU B C 1
ATOM 1599 O O . GLU B 1 50 ? 13.805 12.727 13.289 1 98.94 50 GLU B O 1
ATOM 1604 N N . ASN B 1 51 ? 15.227 11.125 14 1 98.94 51 ASN B N 1
ATOM 1605 C CA . ASN B 1 51 ? 14.461 10.688 15.164 1 98.94 51 ASN B CA 1
ATOM 1606 C C . ASN B 1 51 ? 13.125 10.078 14.758 1 98.94 51 ASN B C 1
ATOM 1608 O O . ASN B 1 51 ? 12.188 10.055 15.562 1 98.94 51 ASN B O 1
ATOM 1612 N N . THR B 1 52 ? 12.977 9.68 13.617 1 98.94 52 THR B N 1
ATOM 1613 C CA . THR B 1 52 ? 11.75 9.078 13.109 1 98.94 52 THR B CA 1
ATOM 1614 C C . THR B 1 52 ? 11.766 7.562 13.289 1 98.94 52 THR B C 1
ATOM 1616 O O . THR B 1 52 ? 12.828 6.938 13.242 1 98.94 52 THR B O 1
ATOM 1619 N N . LYS B 1 53 ? 10.609 7.035 13.594 1 98.94 53 LYS B N 1
ATOM 1620 C CA . LYS B 1 53 ? 10.438 5.594 13.75 1 98.94 53 LYS B CA 1
ATOM 1621 C C . LYS B 1 53 ? 9.43 5.047 12.742 1 98.94 53 LYS B C 1
ATOM 1623 O O . LYS B 1 53 ? 8.289 5.527 12.672 1 98.94 53 LYS B O 1
ATOM 1628 N N . ILE B 1 54 ? 9.867 4.082 11.938 1 98.94 54 ILE B N 1
ATOM 1629 C CA . ILE B 1 54 ? 9 3.418 10.969 1 98.94 54 ILE B CA 1
ATOM 1630 C C . ILE B 1 54 ? 8.852 1.944 11.336 1 98.94 54 ILE B C 1
ATOM 1632 O O . ILE B 1 54 ? 9.828 1.191 11.328 1 98.94 54 ILE B O 1
ATOM 1636 N N . GLU B 1 55 ? 7.652 1.506 11.609 1 98.88 55 GLU B N 1
ATOM 1637 C CA . GLU B 1 55 ? 7.41 0.154 12.102 1 98.88 55 GLU B CA 1
ATOM 1638 C C . GLU B 1 55 ? 7.27 -0.837 10.945 1 98.88 55 GLU B C 1
ATOM 1640 O O . GLU B 1 55 ? 7.195 -0.438 9.781 1 98.88 55 GLU B O 1
ATOM 1645 N N . GLY B 1 56 ? 7.246 -2.078 11.273 1 98.75 56 GLY B N 1
ATOM 1646 C CA . GLY B 1 56 ? 7.359 -3.176 10.32 1 98.75 56 GLY B CA 1
ATOM 1647 C C . GLY B 1 56 ? 6.289 -3.152 9.25 1 98.75 56 GLY B C 1
ATOM 1648 O O . GLY B 1 56 ? 5.133 -2.828 9.531 1 98.75 56 GLY B O 1
ATOM 1649 N N . SER B 1 57 ? 6.703 -3.498 8 1 98.69 57 SER B N 1
ATOM 1650 C CA . SER B 1 57 ? 5.816 -3.76 6.871 1 98.69 57 SER B CA 1
ATOM 1651 C C . SER B 1 57 ? 5.23 -2.465 6.316 1 98.69 57 SER B C 1
ATOM 1653 O O . SER B 1 57 ? 4.309 -2.492 5.5 1 98.69 57 SER B O 1
ATOM 1655 N N . ALA B 1 58 ? 5.719 -1.294 6.793 1 98.88 58 ALA B N 1
ATOM 1656 C CA . ALA B 1 58 ? 5.277 -0.044 6.18 1 98.88 58 ALA B CA 1
ATOM 1657 C C . ALA B 1 58 ? 5.762 0.062 4.738 1 98.88 58 ALA B C 1
ATOM 1659 O O . ALA B 1 58 ? 6.801 -0.502 4.383 1 98.88 58 ALA B O 1
ATOM 1660 N N . TYR B 1 59 ? 4.988 0.691 3.865 1 98.94 59 TYR B N 1
ATOM 1661 C CA . TYR B 1 59 ? 5.328 0.906 2.463 1 98.94 59 TYR B CA 1
ATOM 1662 C C . TYR B 1 59 ? 5.422 2.393 2.146 1 98.94 59 TYR B C 1
ATOM 1664 O O . TYR B 1 59 ? 4.43 3.119 2.244 1 98.94 59 TYR B O 1
ATOM 1672 N N . ILE B 1 60 ? 6.602 2.838 1.751 1 98.94 60 ILE B N 1
ATOM 1673 C CA . ILE B 1 60 ? 6.855 4.238 1.436 1 98.94 60 ILE B CA 1
ATOM 1674 C C . ILE B 1 60 ? 7.281 4.371 -0.026 1 98.94 60 ILE B C 1
ATOM 1676 O O . ILE B 1 60 ? 8.406 4.023 -0.387 1 98.94 60 ILE B O 1
ATOM 1680 N N . PRO B 1 61 ? 6.43 4.891 -0.882 1 98.44 61 PRO B N 1
ATOM 1681 C CA . PRO B 1 61 ? 6.715 4.977 -2.316 1 98.44 61 PRO B CA 1
ATOM 1682 C C . PRO B 1 61 ? 7.645 6.141 -2.664 1 98.44 61 PRO B C 1
ATOM 1684 O O . PRO B 1 61 ? 7.965 6.957 -1.8 1 98.44 61 PRO B O 1
ATOM 1687 N N . PRO B 1 62 ? 8.031 6.199 -3.922 1 98.25 62 PRO B N 1
ATOM 1688 C CA . PRO B 1 62 ? 8.945 7.258 -4.348 1 98.25 62 PRO B CA 1
ATOM 1689 C C . PRO B 1 62 ? 8.406 8.656 -4.066 1 98.25 62 PRO B C 1
ATOM 1691 O O . PRO B 1 62 ? 7.191 8.875 -4.113 1 98.25 62 PRO B O 1
ATOM 1694 N N . LEU B 1 63 ? 9.32 9.555 -3.787 1 98.44 63 LEU B N 1
ATOM 1695 C CA . LEU B 1 63 ? 9.094 11 -3.736 1 98.44 63 LEU B CA 1
ATOM 1696 C C . LEU B 1 63 ? 8.453 11.398 -2.412 1 98.44 63 LEU B C 1
ATOM 1698 O O . LEU B 1 63 ? 8.133 12.57 -2.205 1 98.44 63 LEU B O 1
ATOM 1702 N N . SER B 1 64 ? 8.234 10.492 -1.48 1 98.88 64 SER B N 1
ATOM 1703 C CA . SER B 1 64 ? 7.684 10.805 -0.169 1 98.88 64 SER B CA 1
ATOM 1704 C C . SER B 1 64 ? 8.664 11.625 0.663 1 98.88 64 SER B C 1
ATOM 1706 O O . SER B 1 64 ? 9.883 11.453 0.546 1 98.88 64 SER B O 1
ATOM 1708 N N . LYS B 1 65 ? 8.102 12.523 1.427 1 98.94 65 LYS B N 1
ATOM 1709 C CA . LYS B 1 65 ? 8.859 13.336 2.371 1 98.94 65 LYS B CA 1
ATOM 1710 C C . LYS B 1 65 ? 8.336 13.156 3.795 1 98.94 65 LYS B C 1
ATOM 1712 O O . LYS B 1 65 ? 7.234 13.602 4.113 1 98.94 65 LYS B O 1
ATOM 1717 N N . ILE B 1 66 ? 9.164 12.555 4.605 1 98.94 66 ILE B N 1
ATOM 1718 C CA . ILE B 1 66 ? 8.812 12.305 6 1 98.94 66 ILE B CA 1
ATOM 1719 C C . ILE B 1 66 ? 9.664 13.188 6.91 1 98.94 66 ILE B C 1
ATOM 1721 O O . ILE B 1 66 ? 10.898 13.133 6.859 1 98.94 66 ILE B O 1
ATOM 1725 N N . GLY B 1 67 ? 9.016 14 7.676 1 98.94 67 GLY B N 1
ATOM 1726 C CA . GLY B 1 67 ? 9.703 14.945 8.539 1 98.94 67 GLY B CA 1
ATOM 1727 C C . GLY B 1 67 ? 10.398 14.289 9.711 1 98.94 67 GLY B C 1
ATOM 1728 O O . GLY B 1 67 ? 10.594 13.07 9.727 1 98.94 67 GLY B O 1
ATOM 1729 N N . LYS B 1 68 ? 10.891 15.133 10.672 1 98.94 68 LYS B N 1
ATOM 1730 C CA . LYS B 1 68 ? 11.562 14.656 11.875 1 98.94 68 LYS B CA 1
ATOM 1731 C C . LYS B 1 68 ? 10.555 14.289 12.961 1 98.94 68 LYS B C 1
ATOM 1733 O O . LYS B 1 68 ? 9.445 14.828 12.992 1 98.94 68 LYS B O 1
ATOM 1738 N N . ASN B 1 69 ? 10.984 13.359 13.812 1 98.94 69 ASN B N 1
ATOM 1739 C CA . ASN B 1 69 ? 10.203 12.977 14.977 1 98.94 69 ASN B CA 1
ATOM 1740 C C . ASN B 1 69 ? 8.844 12.406 14.578 1 98.94 69 ASN B C 1
ATOM 1742 O O . ASN B 1 69 ? 7.832 12.68 15.234 1 98.94 69 ASN B O 1
ATOM 1746 N N . VAL B 1 70 ? 8.797 11.703 13.516 1 98.94 70 VAL B N 1
ATOM 1747 C CA . VAL B 1 70 ? 7.566 11.117 13.008 1 98.94 70 VAL B CA 1
ATOM 1748 C C . VAL B 1 70 ? 7.48 9.648 13.438 1 98.94 70 VAL B C 1
ATOM 1750 O O . VAL B 1 70 ? 8.508 8.984 13.586 1 98.94 70 VAL B O 1
ATOM 1753 N N . PHE B 1 71 ? 6.324 9.211 13.688 1 99 71 PHE B N 1
ATOM 1754 C CA . PHE B 1 71 ? 6.047 7.797 13.898 1 99 71 PHE B CA 1
ATOM 1755 C C . PHE B 1 71 ? 5.16 7.246 12.789 1 99 71 PHE B C 1
ATOM 1757 O O . PHE B 1 71 ? 4.094 7.797 12.516 1 99 71 PHE B O 1
ATOM 1764 N N . ILE B 1 72 ? 5.582 6.27 12.125 1 98.94 72 ILE B N 1
ATOM 1765 C CA . ILE B 1 72 ? 4.773 5.535 11.156 1 98.94 72 ILE B CA 1
ATOM 1766 C C . ILE B 1 72 ? 4.48 4.133 11.688 1 98.94 72 ILE B C 1
ATOM 1768 O O . ILE B 1 72 ? 5.395 3.316 11.828 1 98.94 72 ILE B O 1
ATOM 1772 N N . GLY B 1 73 ? 3.246 3.844 11.898 1 98.94 73 GLY B N 1
ATOM 1773 C CA . GLY B 1 73 ? 2.846 2.59 12.516 1 98.94 73 GLY B CA 1
ATOM 1774 C C . GLY B 1 73 ? 2.98 1.397 11.586 1 98.94 73 GLY B C 1
ATOM 1775 O O . GLY B 1 73 ? 3.262 1.56 10.398 1 98.94 73 GLY B O 1
ATOM 1776 N N . PRO B 1 74 ? 2.793 0.16 12.188 1 98.94 74 PRO B N 1
ATOM 1777 C CA . PRO B 1 74 ? 3.002 -1.055 11.391 1 98.94 74 PRO B CA 1
ATOM 1778 C C . PRO B 1 74 ? 2.02 -1.18 10.234 1 98.94 74 PRO B C 1
ATOM 1780 O O . PRO B 1 74 ? 0.828 -0.903 10.398 1 98.94 74 PRO B O 1
ATOM 1783 N N . ALA B 1 75 ? 2.596 -1.483 9.047 1 98.81 75 ALA B N 1
ATOM 1784 C CA . ALA B 1 75 ? 1.846 -1.844 7.844 1 98.81 75 ALA B CA 1
ATOM 1785 C C . ALA B 1 75 ? 1.085 -0.642 7.293 1 98.81 75 ALA B C 1
ATOM 1787 O O . ALA B 1 75 ? 0.13 -0.801 6.527 1 98.81 75 ALA B O 1
ATOM 1788 N N . ALA B 1 76 ? 1.4 0.611 7.812 1 98.94 76 ALA B N 1
ATOM 1789 C CA . ALA B 1 76 ? 0.877 1.793 7.133 1 98.94 76 ALA B CA 1
ATOM 1790 C C . ALA B 1 76 ? 1.378 1.861 5.691 1 98.94 76 ALA B C 1
ATOM 1792 O O . ALA B 1 76 ? 2.488 1.417 5.395 1 98.94 76 ALA B O 1
ATOM 1793 N N . VAL B 1 77 ? 0.548 2.395 4.793 1 98.94 77 VAL B N 1
ATOM 1794 C CA . VAL B 1 77 ? 0.879 2.455 3.373 1 98.94 77 VAL B CA 1
ATOM 1795 C C . VAL B 1 77 ? 0.696 3.881 2.859 1 98.94 77 VAL B C 1
ATOM 1797 O O . VAL B 1 77 ? -0.39 4.453 2.973 1 98.94 77 VAL B O 1
ATOM 1800 N N . LEU B 1 78 ? 1.744 4.492 2.363 1 98.94 78 LEU B N 1
ATOM 1801 C CA . LEU B 1 78 ? 1.638 5.707 1.567 1 98.94 78 LEU B CA 1
ATOM 1802 C C . LEU B 1 78 ?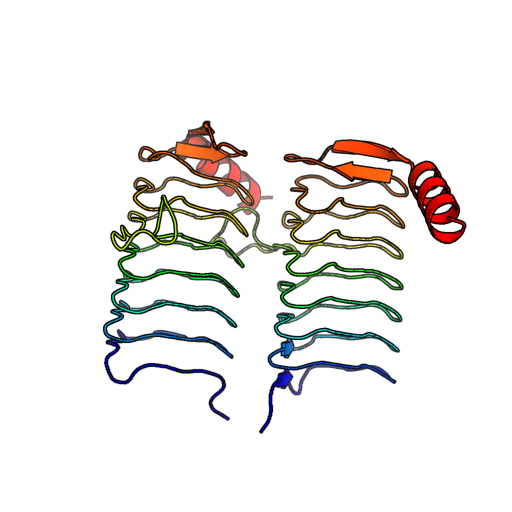 1.52 5.379 0.083 1 98.94 78 LEU B C 1
ATOM 1804 O O . LEU B 1 78 ? 1.897 4.289 -0.347 1 98.94 78 LEU B O 1
ATOM 1808 N N . THR B 1 79 ? 0.938 6.281 -0.704 1 98.56 79 THR B N 1
ATOM 1809 C CA . THR B 1 79 ? 0.837 6.078 -2.145 1 98.56 79 THR B CA 1
ATOM 1810 C C . THR B 1 79 ? 1.424 7.27 -2.9 1 98.56 79 THR B C 1
ATOM 1812 O O . THR B 1 79 ? 1.771 8.281 -2.295 1 98.56 79 THR B O 1
ATOM 1815 N N . ASN B 1 80 ? 1.601 7.074 -4.266 1 98 80 ASN B N 1
ATOM 1816 C CA . ASN B 1 80 ? 2.205 8.172 -5.008 1 98 80 ASN B CA 1
ATOM 1817 C C . ASN B 1 80 ? 1.566 8.336 -6.387 1 98 80 ASN B C 1
ATOM 1819 O O . ASN B 1 80 ? 1.986 9.188 -7.172 1 98 80 ASN B O 1
ATOM 1823 N N . ASP B 1 81 ? 0.616 7.5 -6.68 1 95.56 81 ASP B N 1
ATOM 1824 C CA . ASP B 1 81 ? -0.159 7.566 -7.914 1 95.56 81 ASP B CA 1
ATOM 1825 C C . ASP B 1 81 ? -1.657 7.598 -7.625 1 95.56 81 ASP B C 1
ATOM 1827 O O . ASP B 1 81 ? -2.258 6.566 -7.316 1 95.56 81 ASP B O 1
ATOM 1831 N N . PRO B 1 82 ? -2.264 8.781 -7.738 1 93.19 82 PRO B N 1
ATOM 1832 C CA . PRO B 1 82 ? -3.695 8.852 -7.434 1 93.19 82 PRO B CA 1
ATOM 1833 C C . PRO B 1 82 ? -4.551 8.078 -8.438 1 93.19 82 PRO B C 1
ATOM 1835 O O . PRO B 1 82 ? -5.699 7.746 -8.141 1 93.19 82 PRO B O 1
ATOM 1838 N N . TYR B 1 83 ? -4.066 7.891 -9.641 1 95.31 83 TYR B N 1
ATOM 1839 C CA . TYR B 1 83 ? -4.703 7.117 -10.703 1 95.31 83 TYR B CA 1
ATOM 1840 C C . TYR B 1 83 ? -3.727 6.109 -11.305 1 95.31 83 TYR B C 1
ATOM 1842 O O . TYR B 1 83 ? -3.092 6.383 -12.32 1 95.31 83 TYR B O 1
ATOM 1850 N N . PRO B 1 84 ? -3.666 4.918 -10.695 1 92.81 84 PRO B N 1
ATOM 1851 C CA . PRO B 1 84 ? -2.6 3.969 -11.016 1 92.81 84 PRO B CA 1
ATOM 1852 C C . PRO B 1 84 ? -2.508 3.672 -12.516 1 92.81 84 PRO B C 1
ATOM 1854 O O . PRO B 1 84 ? -3.529 3.652 -13.203 1 92.81 84 PRO B O 1
ATOM 1857 N N . MET B 1 85 ? -1.328 3.352 -12.883 1 83.75 85 MET B N 1
ATOM 1858 C CA . MET B 1 85 ? -0.736 3.045 -14.18 1 83.75 85 MET B CA 1
ATOM 1859 C C . MET B 1 85 ? -0.579 4.309 -15.016 1 83.75 85 MET B C 1
ATOM 1861 O O . MET B 1 85 ? -0.636 4.254 -16.25 1 83.75 85 MET B O 1
ATOM 1865 N N . CYS B 1 86 ? -0.639 5.426 -14.219 1 84.56 86 CYS B N 1
ATOM 1866 C CA . CYS B 1 86 ? -0.321 6.688 -14.883 1 84.56 86 CYS B CA 1
ATOM 1867 C C . CYS B 1 86 ? 1.122 7.094 -14.609 1 84.56 86 CYS B C 1
ATOM 1869 O O . CYS B 1 86 ? 1.706 6.699 -13.602 1 84.56 86 CYS B O 1
ATOM 1871 N N . ASP B 1 87 ? 1.89 7.809 -15.445 1 82.25 87 ASP B N 1
ATOM 1872 C CA . ASP B 1 87 ? 3.301 8.164 -15.352 1 82.25 87 ASP B CA 1
ATOM 1873 C C . ASP B 1 87 ? 3.49 9.43 -14.508 1 82.25 87 ASP B C 1
ATOM 1875 O O . ASP B 1 87 ? 4.621 9.828 -14.227 1 82.25 87 ASP B O 1
ATOM 1879 N N . LYS B 1 88 ? 2.393 10.07 -14.055 1 92.69 88 LYS B N 1
ATOM 1880 C CA . LYS B 1 88 ? 2.486 11.258 -13.211 1 92.69 88 LYS B CA 1
ATOM 1881 C C . LYS B 1 88 ? 2.338 10.906 -11.734 1 92.69 88 LYS B C 1
ATOM 1883 O O . LYS B 1 88 ? 1.245 10.555 -11.281 1 92.69 88 LYS B O 1
ATOM 1888 N N . MET B 1 89 ? 3.475 11.016 -10.992 1 95.56 89 MET B N 1
ATOM 1889 C CA . MET B 1 89 ? 3.484 10.609 -9.594 1 95.56 89 MET B CA 1
ATOM 1890 C C . MET B 1 89 ? 3.664 11.812 -8.68 1 95.56 89 MET B C 1
ATOM 1892 O O . MET B 1 89 ? 4.305 12.797 -9.055 1 95.56 89 MET B O 1
ATOM 1896 N N . ARG B 1 90 ? 3.062 11.766 -7.547 1 96.75 90 ARG B N 1
ATOM 1897 C CA . ARG B 1 90 ? 3.221 12.734 -6.469 1 96.75 90 ARG B CA 1
ATOM 1898 C C . ARG B 1 90 ? 3.385 12.031 -5.125 1 96.75 90 ARG B C 1
ATOM 1900 O O . ARG B 1 90 ? 2.531 11.242 -4.723 1 96.75 90 ARG B O 1
ATOM 1907 N N . GLY B 1 91 ? 4.441 12.375 -4.426 1 98 91 GLY B N 1
ATOM 1908 C CA . GLY B 1 91 ? 4.676 11.75 -3.131 1 98 91 GLY B CA 1
ATOM 1909 C C . GLY B 1 91 ? 3.822 12.344 -2.023 1 98 91 GLY B C 1
ATOM 1910 O O . GLY B 1 91 ? 3.223 13.406 -2.193 1 98 91 GLY B O 1
ATOM 1911 N N . VAL B 1 92 ? 3.732 11.641 -0.892 1 98.81 92 VAL B N 1
ATOM 1912 C CA . VAL B 1 92 ? 3.066 12.094 0.328 1 98.81 92 VAL B CA 1
ATOM 1913 C C . VAL B 1 92 ? 4.047 12.875 1.194 1 98.81 92 VAL B C 1
ATOM 1915 O O . VAL B 1 92 ? 5.234 12.539 1.261 1 98.81 92 VAL B O 1
ATOM 1918 N N . THR B 1 93 ? 3.539 13.906 1.843 1 98.94 93 THR B N 1
ATOM 1919 C CA . THR B 1 93 ? 4.336 14.648 2.812 1 98.94 93 THR B CA 1
ATOM 1920 C C . THR B 1 93 ? 3.799 14.445 4.227 1 98.94 93 THR B C 1
ATOM 1922 O O . THR B 1 93 ? 2.617 14.68 4.488 1 98.94 93 THR B O 1
ATOM 1925 N N . ILE B 1 94 ? 4.605 13.93 5.121 1 99 94 ILE B N 1
ATOM 1926 C CA . ILE B 1 94 ? 4.309 13.82 6.543 1 99 94 ILE B CA 1
ATOM 1927 C C . ILE B 1 94 ? 5.16 14.812 7.328 1 99 94 ILE B C 1
ATOM 1929 O O . ILE B 1 94 ? 6.387 14.688 7.375 1 99 94 ILE B O 1
ATOM 1933 N N . GLU B 1 95 ? 4.52 15.781 7.957 1 99 95 GLU B N 1
ATOM 1934 C CA . GLU B 1 95 ? 5.262 16.844 8.609 1 99 95 GLU B CA 1
ATOM 1935 C C . GLU B 1 95 ? 5.719 16.438 10.008 1 99 95 GLU B C 1
ATOM 1937 O O . GLU B 1 95 ? 5.301 15.398 10.516 1 99 95 GLU B O 1
ATOM 1942 N N . GLU B 1 96 ? 6.535 17.266 10.562 1 98.94 96 GLU B N 1
ATOM 1943 C CA . GLU B 1 96 ? 7.234 17.016 11.82 1 98.94 96 GLU B CA 1
ATOM 1944 C C . GLU B 1 96 ? 6.258 16.625 12.922 1 98.94 96 GLU B C 1
ATOM 1946 O O . GLU B 1 96 ? 5.219 17.266 13.102 1 98.94 96 GLU B O 1
ATOM 1951 N N . GLY B 1 97 ? 6.605 15.562 13.562 1 98.88 97 GLY B N 1
ATOM 1952 C CA . GLY B 1 97 ? 5.902 15.188 14.781 1 98.88 97 GLY B CA 1
ATOM 1953 C C . GLY B 1 97 ? 4.609 14.438 14.516 1 98.88 97 GLY B C 1
ATOM 1954 O O . GLY B 1 97 ? 3.906 14.055 15.453 1 98.88 97 GLY B O 1
ATOM 1955 N N . ALA B 1 98 ? 4.223 14.266 13.336 1 98.94 98 ALA B N 1
ATOM 1956 C CA . ALA B 1 98 ? 2.982 13.578 13 1 98.94 98 ALA B CA 1
ATOM 1957 C C . ALA B 1 98 ? 3.066 12.094 13.359 1 98.94 98 ALA B C 1
ATOM 1959 O O . ALA B 1 98 ? 4.16 11.523 13.406 1 98.94 98 ALA B O 1
ATOM 1960 N N . ILE B 1 99 ? 1.951 11.453 13.609 1 98.94 99 ILE B N 1
ATOM 1961 C CA . ILE B 1 99 ? 1.805 10.039 13.922 1 98.94 99 ILE B CA 1
ATOM 1962 C C . ILE B 1 99 ? 0.866 9.383 12.906 1 98.94 99 ILE B C 1
ATOM 1964 O O . ILE B 1 99 ? -0.272 9.828 12.734 1 98.94 99 ILE B O 1
ATOM 1968 N N . ILE B 1 100 ? 1.348 8.453 12.219 1 99 100 ILE B N 1
ATOM 1969 C CA . ILE B 1 100 ? 0.528 7.668 11.305 1 99 100 ILE B CA 1
ATOM 1970 C C . ILE B 1 100 ? 0.202 6.316 11.938 1 99 100 ILE B C 1
ATOM 1972 O O . ILE B 1 100 ? 1.097 5.5 12.172 1 99 100 ILE B O 1
ATOM 1976 N N . GLY B 1 101 ? -1.058 6.059 12.195 1 98.94 101 GLY B N 1
ATOM 1977 C CA . GLY B 1 101 ? -1.475 4.836 12.859 1 98.94 101 GLY B CA 1
ATOM 1978 C C . GLY B 1 101 ? -1.299 3.6 12 1 98.94 101 GLY B C 1
ATOM 1979 O O . GLY B 1 101 ? -1.146 3.701 10.781 1 98.94 101 GLY B O 1
ATOM 1980 N N . ALA B 1 102 ? -1.376 2.445 12.703 1 98.88 102 ALA B N 1
ATOM 1981 C CA . ALA B 1 102 ? -1.21 1.154 12.039 1 98.88 102 ALA B CA 1
ATOM 1982 C C . ALA B 1 102 ? -2.236 0.973 10.922 1 98.88 102 ALA B C 1
ATOM 1984 O O . ALA B 1 102 ? -3.412 1.301 11.094 1 98.88 102 ALA B O 1
ATOM 1985 N N . ARG B 1 103 ? -1.698 0.554 9.742 1 98.69 103 ARG B N 1
ATOM 1986 C CA . ARG B 1 103 ? -2.514 0.145 8.609 1 98.69 103 ARG B CA 1
ATOM 1987 C C . ARG B 1 103 ? -3.271 1.331 8.023 1 98.69 103 ARG B C 1
ATOM 1989 O O . ARG B 1 103 ? -4.23 1.15 7.27 1 98.69 103 ARG B O 1
ATOM 1996 N N . ALA B 1 104 ? -2.959 2.561 8.43 1 98.88 104 ALA B N 1
ATOM 1997 C CA . ALA B 1 104 ? -3.521 3.713 7.73 1 98.88 104 ALA B CA 1
ATOM 1998 C C . ALA B 1 104 ? -3.041 3.764 6.281 1 98.88 104 ALA B C 1
ATOM 2000 O O . ALA B 1 104 ? -1.973 3.24 5.957 1 98.88 104 ALA B O 1
ATOM 2001 N N . VAL B 1 105 ? -3.82 4.359 5.387 1 98.88 105 VAL B N 1
ATOM 2002 C CA . VAL B 1 105 ? -3.463 4.582 3.988 1 98.88 105 VAL B CA 1
ATOM 2003 C C . VAL B 1 105 ? -3.566 6.066 3.658 1 98.88 105 VAL B C 1
ATOM 2005 O O . VAL B 1 105 ? -4.57 6.711 3.975 1 98.88 105 VAL B O 1
ATOM 2008 N N . ILE B 1 106 ? -2.539 6.602 3.072 1 98.94 106 ILE B N 1
ATOM 2009 C CA . ILE B 1 106 ? -2.512 8.016 2.721 1 98.94 106 ILE B CA 1
ATOM 2010 C C . ILE B 1 106 ? -2.447 8.172 1.203 1 98.94 106 ILE B C 1
ATOM 2012 O O . ILE B 1 106 ? -1.563 7.605 0.553 1 98.94 106 ILE B O 1
ATOM 2016 N N . LYS B 1 107 ? -3.312 9.008 0.641 1 98.62 107 LYS B N 1
ATOM 2017 C CA . LYS B 1 107 ? -3.416 9.203 -0.803 1 98.62 107 LYS B CA 1
ATOM 2018 C C . LYS B 1 107 ? -2.23 10 -1.336 1 98.62 107 LYS B C 1
ATOM 2020 O O . LYS B 1 107 ? -1.728 10.898 -0.66 1 98.62 107 LYS B O 1
ATOM 2025 N N . ALA B 1 108 ? -1.886 9.672 -2.562 1 98.38 108 ALA B N 1
ATOM 2026 C CA . ALA B 1 108 ? -0.841 10.398 -3.281 1 98.38 108 ALA B CA 1
ATOM 2027 C C . ALA B 1 108 ? -1.084 11.906 -3.23 1 98.38 108 ALA B C 1
ATOM 2029 O O . ALA B 1 108 ? -2.205 12.367 -3.457 1 98.38 108 ALA B O 1
ATOM 2030 N N . GLY B 1 109 ? 0.001 12.641 -2.869 1 98 109 GLY B N 1
ATOM 2031 C CA . GLY B 1 109 ? -0.057 14.094 -2.918 1 98 109 GLY B CA 1
ATOM 2032 C C . GLY B 1 109 ? -0.546 14.719 -1.624 1 98 109 GLY B C 1
ATOM 2033 O O . GLY B 1 109 ? -0.506 15.938 -1.463 1 98 109 GLY B O 1
ATOM 2034 N N . VAL B 1 110 ? -1.016 13.992 -0.672 1 98.81 110 VAL B N 1
ATOM 2035 C CA . VAL B 1 110 ? -1.595 14.492 0.57 1 98.81 110 VAL B CA 1
ATOM 2036 C C . VAL B 1 110 ? -0.482 14.914 1.524 1 98.81 110 VAL B C 1
ATOM 2038 O O . VAL B 1 110 ? 0.572 14.281 1.584 1 98.81 110 VAL B O 1
ATOM 2041 N N . THR B 1 111 ? -0.75 15.961 2.262 1 98.94 111 THR B N 1
ATOM 2042 C CA . THR B 1 111 ? 0.117 16.422 3.34 1 98.94 111 THR B CA 1
ATOM 2043 C C . THR B 1 111 ? -0.534 16.172 4.699 1 98.94 111 THR B C 1
ATOM 2045 O O . THR B 1 111 ? -1.688 16.547 4.914 1 98.94 111 THR B O 1
ATOM 2048 N N . ILE B 1 112 ? 0.172 15.453 5.57 1 99 112 ILE B N 1
ATOM 2049 C CA . ILE B 1 112 ? -0.23 15.352 6.969 1 99 112 ILE B CA 1
ATOM 2050 C C . ILE B 1 112 ? 0.458 16.438 7.781 1 99 112 ILE B C 1
ATOM 2052 O O . ILE B 1 112 ? 1.688 16.484 7.867 1 99 112 ILE B O 1
ATOM 2056 N N . GLY B 1 113 ? -0.314 17.266 8.398 1 98.94 113 GLY B N 1
ATOM 2057 C CA . GLY B 1 113 ? 0.213 18.453 9.07 1 98.94 113 GLY B CA 1
ATOM 2058 C C . GLY B 1 113 ? 0.992 18.125 10.328 1 98.94 113 GLY B C 1
ATOM 2059 O O . GLY B 1 113 ? 0.819 17.047 10.914 1 98.94 113 GLY B O 1
ATOM 2060 N N . LYS B 1 114 ? 1.718 19.141 10.82 1 98.94 114 LYS B N 1
ATOM 2061 C CA . LYS B 1 114 ? 2.588 19.016 11.984 1 98.94 114 LYS B CA 1
ATOM 2062 C C . LYS B 1 114 ? 1.815 18.5 13.195 1 98.94 114 LYS B C 1
ATOM 2064 O O . LYS B 1 114 ? 0.707 18.969 13.477 1 98.94 114 LYS B O 1
ATOM 2069 N N . ASN B 1 115 ? 2.326 17.469 13.82 1 98.88 115 ASN B N 1
ATOM 2070 C CA . ASN B 1 115 ? 1.859 16.938 15.086 1 98.88 115 ASN B CA 1
ATOM 2071 C C . ASN B 1 115 ? 0.506 16.25 14.945 1 98.88 115 ASN B C 1
ATOM 2073 O O . ASN B 1 115 ? -0.1 15.844 15.938 1 98.88 115 ASN B O 1
ATOM 2077 N N . SER B 1 116 ? 0.013 16.156 13.789 1 98.94 116 SER B N 1
ATOM 2078 C CA . SER B 1 116 ? -1.305 15.555 13.625 1 98.94 116 SER B CA 1
ATOM 2079 C C . SER B 1 116 ? -1.225 14.031 13.672 1 98.94 116 SER B C 1
ATOM 2081 O O . SER B 1 116 ? -0.167 13.453 13.414 1 98.94 116 SER B O 1
ATOM 2083 N N . VAL B 1 117 ? -2.354 13.445 14.062 1 98.94 117 VAL B N 1
ATOM 2084 C CA . VAL B 1 117 ? -2.439 12.008 14.273 1 98.94 117 VAL B CA 1
ATOM 2085 C C . VAL B 1 117 ? -3.451 11.398 13.305 1 98.94 117 VAL B C 1
ATOM 2087 O O . VAL B 1 117 ? -4.602 11.844 13.242 1 98.94 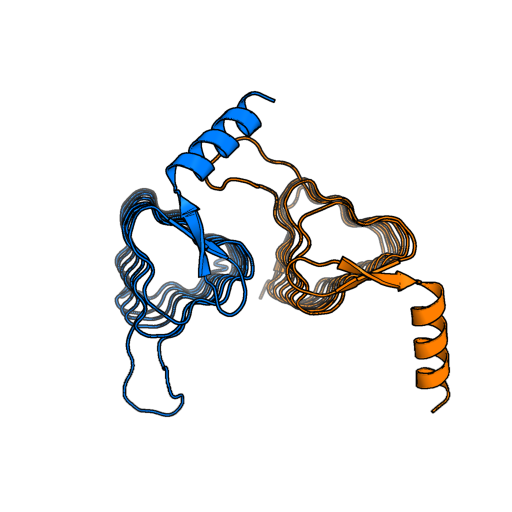117 VAL B O 1
ATOM 2090 N N . VAL B 1 118 ? -3.025 10.539 12.469 1 98.94 118 VAL B N 1
ATOM 2091 C CA . VAL B 1 118 ? -3.916 9.688 11.688 1 98.94 118 VAL B CA 1
ATOM 2092 C C . VAL B 1 118 ? -4.184 8.391 12.438 1 98.94 118 VAL B C 1
ATOM 2094 O O . VAL B 1 118 ? -3.256 7.633 12.742 1 98.94 118 VAL B O 1
ATOM 2097 N N . ALA B 1 119 ? -5.414 8.109 12.758 1 98.88 119 ALA B N 1
ATOM 2098 C CA . ALA B 1 119 ? -5.77 6.922 13.523 1 98.88 119 ALA B CA 1
ATOM 2099 C C . ALA B 1 119 ? -5.484 5.652 12.734 1 98.88 119 ALA B C 1
ATOM 2101 O O . ALA B 1 119 ? -5.371 5.691 11.508 1 98.88 119 ALA B O 1
ATOM 2102 N N . MET B 1 120 ? -5.398 4.539 13.5 1 98.75 120 MET B N 1
ATOM 2103 C CA . MET B 1 120 ? -5.168 3.246 12.859 1 98.75 120 MET B CA 1
ATOM 2104 C C . MET B 1 120 ? -6.285 2.918 11.875 1 98.75 120 MET B C 1
ATOM 2106 O O . MET B 1 120 ? -7.453 3.223 12.133 1 98.75 120 MET B O 1
ATOM 2110 N N . GLY B 1 121 ? -5.844 2.408 10.773 1 98.56 121 GLY B N 1
ATOM 2111 C CA . GLY B 1 121 ? -6.793 1.921 9.789 1 98.56 121 GLY B CA 1
ATOM 2112 C C . GLY B 1 121 ? -7.43 3.031 8.977 1 98.56 121 GLY B C 1
ATOM 2113 O O . GLY B 1 121 ? -8.219 2.766 8.062 1 98.56 121 GLY B O 1
ATOM 2114 N N . ALA B 1 122 ? -7.18 4.277 9.266 1 98.75 122 ALA B N 1
ATOM 2115 C CA . ALA B 1 122 ? -7.82 5.398 8.578 1 98.75 122 ALA B CA 1
ATOM 2116 C C . ALA B 1 122 ? -7.379 5.473 7.121 1 98.75 122 ALA B C 1
ATOM 2118 O O . ALA B 1 122 ? -6.266 5.066 6.781 1 98.75 122 ALA B O 1
ATOM 2119 N N . VAL B 1 123 ? -8.273 5.918 6.238 1 98.81 123 VAL B N 1
ATOM 2120 C CA . VAL B 1 123 ? -7.977 6.223 4.844 1 98.81 123 VAL B CA 1
ATOM 2121 C C . VAL B 1 123 ? -8.031 7.73 4.617 1 98.81 123 VAL B C 1
ATOM 2123 O O . VAL B 1 123 ? -9.117 8.328 4.645 1 98.81 123 VAL B O 1
ATOM 2126 N N . VAL B 1 124 ? -6.906 8.328 4.375 1 98.88 124 VAL B N 1
ATOM 2127 C CA . VAL B 1 124 ? -6.801 9.773 4.258 1 98.88 124 VAL B CA 1
ATOM 2128 C C . VAL B 1 124 ? -6.738 10.172 2.785 1 98.88 124 VAL B C 1
ATOM 2130 O O . VAL B 1 124 ? -5.801 9.805 2.076 1 98.88 124 VAL B O 1
ATOM 2133 N N . THR B 1 125 ? -7.676 11.039 2.383 1 98.31 125 THR B N 1
ATOM 2134 C CA . THR B 1 125 ? -7.781 11.359 0.965 1 98.31 125 THR B CA 1
ATOM 2135 C C . THR B 1 125 ? -7.547 12.852 0.73 1 98.31 125 THR B C 1
ATOM 2137 O O . THR B 1 125 ? -7.5 13.305 -0.415 1 98.31 125 THR B O 1
ATOM 2140 N N . ARG B 1 126 ? -7.484 13.609 1.796 1 98.44 126 ARG B N 1
ATOM 2141 C CA . ARG B 1 126 ? -7.234 15.047 1.7 1 98.44 126 ARG B CA 1
ATOM 2142 C C . ARG B 1 126 ? -6.215 15.492 2.744 1 98.44 126 ARG B C 1
ATOM 2144 O O . ARG B 1 126 ? -5.973 14.789 3.727 1 98.44 126 ARG B O 1
ATOM 2151 N N . ASP B 1 127 ? -5.723 16.688 2.514 1 98.94 127 ASP B N 1
ATOM 2152 C CA . ASP B 1 127 ? -4.738 17.234 3.438 1 98.94 127 ASP B CA 1
ATOM 2153 C C . ASP B 1 127 ? -5.301 17.312 4.855 1 98.94 127 ASP B C 1
ATOM 2155 O O . ASP B 1 127 ? -6.477 17.625 5.047 1 98.94 127 ASP B O 1
ATOM 2159 N N . VAL B 1 128 ? -4.418 17.047 5.785 1 98.94 128 VAL B N 1
ATOM 2160 C CA . VAL B 1 128 ? -4.75 17.125 7.203 1 98.94 128 VAL B CA 1
ATOM 2161 C C . VAL B 1 128 ? -4.074 18.344 7.824 1 98.94 128 VAL B C 1
ATOM 2163 O O . VAL B 1 128 ? -2.848 18.469 7.785 1 98.94 128 VAL B O 1
ATOM 2166 N N . PRO B 1 129 ? -4.84 19.234 8.367 1 98.94 129 PRO B N 1
ATOM 2167 C CA . PRO B 1 129 ? -4.203 20.375 9.031 1 98.94 129 PRO B CA 1
ATOM 2168 C C . PRO B 1 129 ? -3.344 19.969 10.227 1 98.94 129 PRO B C 1
ATOM 2170 O O . PRO B 1 129 ? -3.398 18.812 10.656 1 98.94 129 PRO B O 1
ATOM 2173 N N . GLU B 1 130 ? -2.602 20.938 10.648 1 98.88 130 GLU B N 1
ATOM 2174 C CA . GLU B 1 130 ? -1.738 20.656 11.789 1 98.88 130 GLU B CA 1
ATOM 2175 C C . GLU B 1 130 ? -2.551 20.5 13.07 1 98.88 130 GLU B C 1
ATOM 2177 O O . GLU B 1 130 ? -3.627 21.094 13.203 1 98.88 130 GLU B O 1
ATOM 2182 N N . ASN B 1 131 ? -2.107 19.641 13.93 1 98.94 131 ASN B N 1
ATOM 2183 C CA . ASN B 1 131 ? -2.561 19.531 15.312 1 98.94 131 ASN B CA 1
ATOM 2184 C C . ASN B 1 131 ? -3.996 19.031 15.398 1 98.94 131 ASN B C 1
ATOM 2186 O O . ASN B 1 131 ? -4.785 19.516 16.219 1 98.94 131 ASN B O 1
ATOM 2190 N N . VAL B 1 132 ? -4.301 18.062 14.602 1 98.94 132 VAL B N 1
ATOM 2191 C CA . VAL B 1 132 ? -5.617 17.438 14.672 1 98.94 132 VAL B CA 1
ATOM 2192 C C . VAL B 1 132 ? -5.465 15.914 14.664 1 98.94 132 VAL B C 1
ATOM 2194 O O . VAL B 1 132 ? -4.371 15.398 14.422 1 98.94 132 VAL B O 1
ATOM 2197 N N . VAL B 1 133 ? -6.523 15.234 15.031 1 98.94 133 VAL B N 1
ATOM 2198 C CA . VAL B 1 133 ? -6.641 13.781 14.914 1 98.94 133 VAL B CA 1
ATOM 2199 C C . VAL B 1 133 ? -7.703 13.438 13.875 1 98.94 133 VAL B C 1
ATOM 2201 O O . VAL B 1 133 ? -8.844 13.891 13.969 1 98.94 133 VAL B O 1
ATOM 2204 N N . VAL B 1 134 ? -7.309 12.656 12.867 1 98.94 134 VAL B N 1
ATOM 2205 C CA . VAL B 1 134 ? -8.281 12.227 11.875 1 98.94 134 VAL B CA 1
ATOM 2206 C C . VAL B 1 134 ? -8.5 10.719 11.977 1 98.94 134 VAL B C 1
ATOM 2208 O O . VAL B 1 134 ? -7.59 9.977 12.352 1 98.94 134 VAL B O 1
ATOM 2211 N N . MET B 1 135 ? -9.711 10.312 11.703 1 98.62 135 MET B N 1
ATOM 2212 C CA . MET B 1 135 ? -10.078 8.898 11.758 1 98.62 135 MET B CA 1
ATOM 2213 C C . MET B 1 135 ? -11.188 8.594 10.75 1 98.62 135 MET B C 1
ATOM 2215 O O . MET B 1 135 ? -11.93 9.484 10.344 1 98.62 135 MET B O 1
ATOM 2219 N N . GLY B 1 136 ? -11.172 7.277 10.367 1 97.56 136 GLY B N 1
ATOM 2220 C CA . GLY B 1 136 ? -12.266 6.82 9.531 1 97.56 136 GLY B CA 1
ATOM 2221 C C . GLY B 1 136 ? -11.891 6.688 8.07 1 97.56 136 GLY B C 1
ATOM 2222 O O . GLY B 1 136 ? -10.719 6.832 7.711 1 97.56 136 GLY B O 1
ATOM 2223 N N . MET B 1 137 ? -12.953 6.297 7.188 1 96.75 137 MET B N 1
ATOM 2224 C CA . MET B 1 137 ? -12.805 6.055 5.758 1 96.75 137 MET B CA 1
ATOM 2225 C C . MET B 1 137 ? -13.984 6.625 4.98 1 96.75 137 MET B C 1
ATOM 2227 O O . MET B 1 137 ? -15.062 6.027 4.957 1 96.75 137 MET B O 1
ATOM 2231 N N . PRO B 1 138 ? -13.852 7.785 4.426 1 96.12 138 PRO B N 1
ATOM 2232 C CA . PRO B 1 138 ? -12.664 8.633 4.445 1 96.12 138 PRO B CA 1
ATOM 2233 C C . PRO B 1 138 ? -12.43 9.297 5.801 1 96.12 138 PRO B C 1
ATOM 2235 O O . PRO B 1 138 ? -13.375 9.484 6.57 1 96.12 138 PRO B O 1
ATOM 2238 N N . ALA B 1 139 ? -11.164 9.523 6.027 1 98.19 139 ALA B N 1
ATOM 2239 C CA . ALA B 1 139 ? -10.789 10.094 7.32 1 98.19 139 ALA B CA 1
ATOM 2240 C C . ALA B 1 139 ? -11.312 11.516 7.465 1 98.19 139 ALA B C 1
ATOM 2242 O O . ALA B 1 139 ? -11.281 12.297 6.516 1 98.19 139 ALA B O 1
ATOM 2243 N N . THR B 1 140 ? -11.828 11.82 8.695 1 98.38 140 THR B N 1
ATOM 2244 C CA . THR B 1 140 ? -12.266 13.164 9.062 1 98.38 140 THR B CA 1
ATOM 2245 C C . THR B 1 140 ? -11.688 13.578 10.414 1 98.38 140 THR B C 1
ATOM 2247 O O . THR B 1 140 ? -11.266 12.727 11.195 1 98.38 140 THR B O 1
ATOM 2250 N N . ILE B 1 141 ? -11.68 14.922 10.602 1 98.75 141 ILE B N 1
ATOM 2251 C CA . ILE B 1 141 ? -11.172 15.438 11.867 1 98.75 141 ILE B CA 1
ATOM 2252 C C . ILE B 1 141 ? -12.133 15.07 13 1 98.75 141 ILE B C 1
ATOM 2254 O O . ILE B 1 141 ? -13.336 15.344 12.906 1 98.75 141 ILE B O 1
ATOM 2258 N N . ARG B 1 142 ? -11.578 14.477 14.047 1 98.56 142 ARG B N 1
ATOM 2259 C CA . ARG B 1 142 ? -12.453 14.047 15.133 1 98.56 142 ARG B CA 1
ATOM 2260 C C . ARG B 1 142 ? -12.109 14.766 16.438 1 98.56 142 ARG B C 1
ATOM 2262 O O . ARG B 1 142 ? -12.977 14.977 17.281 1 98.56 142 ARG B O 1
ATOM 2269 N N . LYS B 1 143 ? -10.906 15.07 16.656 1 98.12 143 LYS B N 1
ATOM 2270 C CA . LYS B 1 143 ? -10.469 15.773 17.844 1 98.12 143 LYS B CA 1
ATOM 2271 C C . LYS B 1 143 ? -9.156 16.516 17.609 1 98.12 143 LYS B C 1
ATOM 2273 O O . LYS B 1 143 ? -8.602 16.453 16.516 1 98.12 143 LYS B O 1
ATOM 2278 N N . THR B 1 144 ? -8.773 17.312 18.688 1 98.56 144 THR B N 1
ATOM 2279 C CA . THR B 1 144 ? -7.523 18.062 18.609 1 98.56 144 THR B CA 1
ATOM 2280 C C . THR B 1 144 ? -6.352 17.219 19.094 1 98.56 144 THR B C 1
ATOM 2282 O O . THR B 1 144 ? -6.547 16.219 19.812 1 98.56 144 THR B O 1
ATOM 2285 N N . ARG B 1 145 ? -5.164 17.609 18.656 1 98.56 145 ARG B N 1
ATOM 2286 C CA . ARG B 1 145 ? -3.953 16.969 19.188 1 98.56 145 ARG B CA 1
ATOM 2287 C C . ARG B 1 145 ? -3.873 17.109 20.703 1 98.56 145 ARG B C 1
ATOM 2289 O O . ARG B 1 145 ? -3.42 16.203 21.391 1 98.56 145 ARG B O 1
ATOM 2296 N N . GLU B 1 146 ? -4.305 18.266 21.172 1 98.38 146 GLU B N 1
ATOM 2297 C CA . GLU B 1 146 ? -4.297 18.484 22.609 1 98.38 146 GLU B CA 1
ATOM 2298 C C . GLU B 1 146 ? -5.137 17.438 23.344 1 98.38 146 GLU B C 1
ATOM 2300 O O . GLU B 1 146 ? -4.723 16.922 24.375 1 98.38 146 GLU B O 1
ATOM 2305 N N . GLU B 1 147 ? -6.277 17.203 22.875 1 98.38 147 GLU B N 1
ATOM 2306 C CA . GLU B 1 147 ? -7.141 16.172 23.453 1 98.38 147 GLU B CA 1
ATOM 2307 C C . GLU B 1 147 ? -6.465 14.812 23.438 1 98.38 147 GLU B C 1
ATOM 2309 O O . GLU B 1 147 ? -6.594 14.031 24.375 1 98.38 147 GLU B O 1
ATOM 2314 N N . TYR B 1 148 ? -5.816 14.508 22.359 1 97.88 148 TYR B N 1
ATOM 2315 C CA . TYR B 1 148 ? -5.051 13.273 22.234 1 97.88 148 TYR B CA 1
ATOM 2316 C C . TYR B 1 148 ? -3.971 13.188 23.312 1 97.88 148 TYR B C 1
ATOM 2318 O O . TYR B 1 148 ? -3.812 12.156 23.953 1 97.88 148 TYR B O 1
ATOM 2326 N N . ASP B 1 149 ? -3.248 14.266 23.516 1 97.81 149 ASP B N 1
ATOM 2327 C CA . ASP B 1 149 ? -2.137 14.289 24.453 1 97.81 149 ASP B CA 1
ATOM 2328 C C . ASP B 1 149 ? -2.631 14.109 25.891 1 97.81 149 ASP B C 1
ATOM 2330 O O . ASP B 1 149 ? -1.952 13.492 26.719 1 97.81 149 ASP B O 1
ATOM 2334 N N . ILE B 1 150 ? -3.729 14.664 26.188 1 97.44 150 ILE B N 1
ATOM 2335 C CA . ILE B 1 150 ? -4.328 14.516 27.5 1 97.44 150 ILE B CA 1
ATOM 2336 C C . ILE B 1 150 ? -4.633 13.047 27.781 1 97.44 150 ILE B C 1
ATOM 2338 O O . ILE B 1 150 ? -4.328 12.531 28.859 1 97.44 150 ILE B O 1
ATOM 2342 N N . LYS B 1 151 ? -5.238 12.375 26.797 1 96.56 151 LYS B N 1
ATOM 2343 C CA . LYS B 1 151 ? -5.547 10.961 26.938 1 96.56 151 LYS B CA 1
ATOM 2344 C C . LYS B 1 151 ? -4.273 10.133 27.094 1 96.56 151 LYS B C 1
ATOM 2346 O O . LYS B 1 151 ? -4.242 9.156 27.844 1 96.56 151 LYS B O 1
ATOM 2351 N N . GLN B 1 152 ? -3.244 10.469 26.344 1 96.19 152 GLN B N 1
ATOM 2352 C CA . GLN B 1 152 ? -1.959 9.781 26.438 1 96.19 152 GLN B CA 1
ATOM 2353 C C . GLN B 1 152 ? -1.376 9.906 27.844 1 96.19 152 GLN B C 1
ATOM 2355 O O . GLN B 1 152 ? -0.881 8.922 28.406 1 96.19 152 GLN B O 1
ATOM 2360 N N . LYS B 1 153 ? -1.505 11.148 28.391 1 96.5 153 LYS B N 1
ATOM 2361 C CA . LYS B 1 153 ? -0.998 11.391 29.734 1 96.5 153 LYS B CA 1
ATOM 2362 C C . LYS B 1 153 ? -1.765 10.562 30.766 1 96.5 153 LYS B C 1
ATOM 2364 O O . LYS B 1 153 ? -1.165 9.969 31.656 1 96.5 153 LYS B O 1
ATOM 2369 N N . LYS B 1 154 ? -3.053 10.547 30.672 1 96.88 154 LYS B N 1
ATOM 2370 C CA . LYS B 1 154 ? -3.877 9.758 31.578 1 96.88 154 LYS B CA 1
ATOM 2371 C C . LYS B 1 154 ? -3.51 8.273 31.5 1 96.88 154 LYS B C 1
ATOM 2373 O O . LYS B 1 154 ? -3.471 7.586 32.531 1 96.88 154 LYS B O 1
ATOM 2378 N N . TRP B 1 155 ? -3.223 7.754 30.266 1 95.88 155 TRP B N 1
ATOM 2379 C CA . TRP B 1 155 ? -2.832 6.363 30.047 1 95.88 155 TRP B CA 1
ATOM 2380 C C . TRP B 1 155 ? -1.499 6.062 30.734 1 95.88 155 TRP B C 1
ATOM 2382 O O . TRP B 1 155 ? -1.344 5.02 31.375 1 95.88 155 TRP B O 1
ATOM 2392 N N . LEU B 1 156 ? -0.566 6.957 30.656 1 95.5 156 LEU B N 1
ATOM 2393 C CA . LEU B 1 156 ? 0.765 6.797 31.234 1 95.5 156 LEU B CA 1
ATOM 2394 C C . LEU B 1 156 ? 0.694 6.734 32.75 1 95.5 156 LEU B C 1
ATOM 2396 O O . LEU B 1 156 ? 1.5 6.047 33.375 1 95.5 156 LEU B O 1
ATOM 2400 N N . GLU B 1 157 ? -0.261 7.426 33.281 1 95.81 157 GLU B N 1
ATOM 2401 C CA . GLU B 1 157 ? -0.404 7.516 34.75 1 95.81 157 GLU B CA 1
ATOM 2402 C C . GLU B 1 157 ? -1.295 6.402 35.281 1 95.81 157 GLU B C 1
ATOM 2404 O O . GLU B 1 157 ? -1.415 6.23 36.5 1 95.81 157 GLU B O 1
ATOM 2409 N N . SER B 1 158 ? -1.925 5.543 34.594 1 92.12 158 SER B N 1
ATOM 2410 C CA . SER B 1 158 ? -2.82 4.473 35.031 1 92.12 158 SER B CA 1
ATOM 2411 C C . SER B 1 158 ? -2.047 3.199 35.344 1 92.12 158 SER B C 1
ATOM 2413 O O . SER B 1 158 ? -2.422 2.451 36.25 1 92.12 158 SER B O 1
#